Protein AF-A0A6I2XEZ0-F1 (afdb_monomer)

pLDDT: mean 89.71, std 10.35, range [41.59, 98.56]

Solvent-accessible surface area (backbone atoms only — not comparable to full-atom values): 11323 Å² total; per-residue (Å²): 137,84,79,78,61,62,67,60,56,52,50,50,55,51,51,54,61,72,66,56,76,77,88,81,75,83,81,77,72,97,73,84,88,86,87,85,80,87,84,80,91,86,69,67,73,53,68,69,57,48,52,50,42,46,75,75,65,50,49,73,68,56,49,46,53,69,46,40,75,96,67,79,94,70,90,76,92,81,84,71,87,78,88,74,88,89,72,82,92,65,57,58,44,35,36,35,30,80,30,83,86,20,41,34,38,32,31,88,33,86,70,60,87,86,61,90,77,80,64,80,42,77,46,50,47,66,20,40,43,32,36,38,54,59,90,82,26,35,32,42,36,34,37,40,80,86,68,52,75,49,74,54,76,74,33,76,40,72,31,77,45,45,20,42,40,98,81,26,77,63,48,77,49,57,77,49,79,87

Sequence (178 aa):
MRVFNFRVLLSFLFIANLLSPPASASEIPASFSFQGSGYGHGVGMSQVGARGQALEGDSATAILNYYYKDVVVAPVQDDQILRVNVGHLLTSVSMKTDTKRAHIELFDADVGDGVLSVADAVITAKSNLTFTLLGNAAIPSIVETSGKIRTLPSGKSWTIRWSGTRDLEGINSLLSLK

Secondary structure (DSSP, 8-state):
-----HHHHHHHHHHHHHTSPP--PPPPPS---------S---S--HHHHHHHHHHT--HHHHHHHHSTT-----------------SS-SEEEEEE-STT-EEEEESS---TT-----SEEEETTPEEEEEEETTEEEEEEE-TTS-EEEPPPBS--EEEESSBTTB-SS---EEE-

Structure (mmCIF, N/CA/C/O backbone):
data_AF-A0A6I2XEZ0-F1
#
_entry.id   AF-A0A6I2XEZ0-F1
#
loop_
_atom_site.group_PDB
_atom_site.id
_atom_site.type_symbol
_atom_site.label_atom_id
_atom_site.label_alt_id
_atom_site.label_comp_id
_atom_site.label_asym_id
_atom_site.label_entity_id
_atom_site.label_seq_id
_atom_site.pdbx_PDB_ins_code
_atom_site.Cartn_x
_atom_site.Cartn_y
_atom_site.Cartn_z
_atom_site.occupancy
_atom_site.B_iso_or_equiv
_atom_site.auth_seq_id
_atom_site.auth_comp_id
_atom_site.auth_asym_id
_atom_site.auth_atom_id
_atom_site.pdbx_PDB_model_num
ATOM 1 N N . MET A 1 1 ? 105.797 -0.457 -44.910 1.00 41.59 1 MET A N 1
ATOM 2 C CA . MET A 1 1 ? 104.764 -0.514 -43.854 1.00 41.59 1 MET A CA 1
ATOM 3 C C . MET A 1 1 ? 104.144 0.880 -43.742 1.00 41.59 1 MET A C 1
ATOM 5 O O . MET A 1 1 ? 104.809 1.787 -43.265 1.00 41.59 1 MET A O 1
ATOM 9 N N . ARG A 1 2 ? 102.965 1.114 -44.341 1.00 49.75 2 ARG A N 1
ATOM 10 C CA . ARG A 1 2 ? 102.315 2.442 -44.361 1.00 49.75 2 ARG A CA 1
ATOM 11 C C . ARG A 1 2 ? 101.552 2.626 -43.048 1.00 49.75 2 ARG A C 1
ATOM 13 O O . ARG A 1 2 ? 100.608 1.888 -42.791 1.00 49.75 2 ARG A O 1
ATOM 20 N N . VAL A 1 3 ? 102.000 3.556 -42.210 1.00 51.22 3 VAL A N 1
ATOM 21 C CA . VAL A 1 3 ? 101.402 3.834 -40.899 1.00 51.22 3 VAL A CA 1
ATOM 22 C C . VAL A 1 3 ? 100.075 4.560 -41.128 1.00 51.22 3 VAL A C 1
ATOM 24 O O . VAL A 1 3 ? 100.062 5.699 -41.592 1.00 51.22 3 VAL A O 1
ATOM 27 N N . PHE A 1 4 ? 98.951 3.888 -40.875 1.00 57.56 4 PHE A N 1
ATOM 28 C CA . PHE A 1 4 ? 97.630 4.519 -40.900 1.00 57.56 4 PHE A CA 1
ATOM 29 C C . PHE A 1 4 ? 97.592 5.587 -39.801 1.00 57.56 4 PHE A C 1
ATOM 31 O O . PHE A 1 4 ? 97.813 5.292 -38.627 1.00 57.56 4 PHE A O 1
ATOM 38 N N . ASN A 1 5 ? 97.371 6.844 -40.181 1.00 62.09 5 ASN A N 1
ATOM 39 C CA . ASN A 1 5 ? 97.463 7.973 -39.264 1.00 62.09 5 ASN A CA 1
ATOM 40 C C . ASN A 1 5 ? 96.195 8.007 -38.391 1.00 62.09 5 ASN A C 1
ATOM 42 O O . ASN A 1 5 ? 95.189 8.599 -38.774 1.00 62.09 5 ASN A O 1
ATOM 46 N N . PHE A 1 6 ? 96.226 7.323 -37.239 1.00 65.69 6 PHE A N 1
ATOM 47 C CA . PHE A 1 6 ? 95.090 7.113 -36.321 1.00 65.69 6 PHE A CA 1
ATOM 48 C C . PHE A 1 6 ? 94.331 8.408 -35.978 1.00 65.69 6 PHE A C 1
ATOM 50 O O . PHE A 1 6 ? 93.116 8.396 -35.807 1.00 65.69 6 PHE A O 1
ATOM 57 N N . ARG A 1 7 ? 95.032 9.550 -35.982 1.00 67.00 7 ARG A N 1
ATOM 58 C CA . ARG A 1 7 ? 94.458 10.891 -35.806 1.00 67.00 7 ARG A CA 1
ATOM 59 C C . ARG A 1 7 ? 93.439 11.271 -36.885 1.00 67.00 7 ARG A C 1
ATOM 61 O O . ARG A 1 7 ? 92.419 11.854 -36.552 1.00 67.00 7 ARG A O 1
ATOM 68 N N . VAL A 1 8 ? 93.673 10.904 -38.146 1.00 71.88 8 VAL A N 1
ATOM 69 C CA . VAL A 1 8 ? 92.761 11.198 -39.267 1.00 71.88 8 VAL A CA 1
ATOM 70 C C . VAL A 1 8 ? 91.484 10.365 -39.161 1.00 71.88 8 VAL A C 1
ATOM 72 O O . VAL A 1 8 ? 90.400 10.892 -39.384 1.00 71.88 8 VAL A O 1
ATOM 75 N N . LEU A 1 9 ? 91.595 9.095 -38.754 1.00 67.50 9 LEU A N 1
ATOM 76 C CA . LEU A 1 9 ? 90.441 8.220 -38.528 1.00 67.50 9 LEU A CA 1
ATOM 77 C C . LEU A 1 9 ? 89.593 8.705 -37.341 1.00 67.50 9 LEU A C 1
ATOM 79 O O . LEU A 1 9 ? 88.370 8.744 -37.445 1.00 67.50 9 LEU A O 1
ATOM 83 N N . LEU A 1 10 ? 90.236 9.135 -36.248 1.00 68.62 10 LEU A N 1
ATOM 84 C CA . LEU A 1 10 ? 89.550 9.698 -35.082 1.00 68.62 10 LEU A CA 1
ATOM 85 C C . LEU A 1 10 ? 88.827 11.009 -35.429 1.00 68.62 10 LEU A C 1
ATOM 87 O O . LEU A 1 10 ? 87.680 11.195 -35.033 1.00 68.62 10 LEU A O 1
ATOM 91 N N . SER A 1 11 ? 89.457 11.886 -36.220 1.00 70.25 11 SER A N 1
ATOM 92 C CA . SER A 1 11 ? 88.824 13.112 -36.721 1.00 70.25 11 SER A CA 1
ATOM 93 C C . SER A 1 11 ? 87.646 12.819 -37.652 1.00 70.25 11 SER A C 1
ATOM 95 O O . SER A 1 11 ? 86.621 13.485 -37.548 1.00 70.25 11 SER A O 1
ATOM 97 N N . PHE A 1 12 ? 87.745 11.804 -38.516 1.00 71.12 12 PHE A N 1
ATOM 98 C CA . PHE A 1 12 ? 86.645 11.407 -39.401 1.00 71.12 12 PHE A CA 1
ATOM 99 C C . PHE A 1 12 ? 85.453 10.838 -38.620 1.00 71.12 12 PHE A C 1
ATOM 101 O O . PHE A 1 12 ? 84.311 11.183 -38.910 1.00 71.12 12 PHE A O 1
ATOM 108 N N . LEU A 1 13 ? 85.706 10.019 -37.592 1.00 68.56 13 LEU A N 1
ATOM 109 C CA . LEU A 1 13 ? 84.658 9.475 -36.722 1.00 68.56 13 LEU A CA 1
ATOM 110 C C . LEU A 1 13 ? 83.978 10.573 -35.886 1.00 68.56 13 LEU A C 1
ATOM 112 O O . LEU A 1 13 ? 82.771 10.525 -35.652 1.00 68.56 13 LEU A O 1
ATOM 116 N N . PHE A 1 14 ? 84.745 11.580 -35.461 1.00 67.94 14 PHE A N 1
ATOM 117 C CA . PHE A 1 14 ? 84.229 12.734 -34.726 1.00 67.94 14 PHE A CA 1
ATOM 118 C C . PHE A 1 14 ? 83.355 13.627 -35.620 1.00 67.94 14 PHE A C 1
ATOM 120 O O . PHE A 1 14 ? 82.252 14.001 -35.232 1.00 67.94 14 PHE A O 1
ATOM 127 N N . ILE A 1 15 ? 83.795 13.893 -36.856 1.00 71.19 15 ILE A N 1
ATOM 128 C CA . ILE A 1 15 ? 83.014 14.632 -37.861 1.00 71.19 15 ILE A CA 1
ATOM 129 C C . ILE A 1 15 ? 81.740 13.860 -38.245 1.00 71.19 15 ILE A C 1
ATOM 131 O O . ILE A 1 15 ? 80.677 14.463 -38.350 1.00 71.19 15 ILE A O 1
ATOM 135 N N . ALA A 1 16 ? 81.801 12.531 -38.377 1.00 66.19 16 ALA A N 1
ATOM 136 C CA . ALA A 1 16 ? 80.626 11.705 -38.668 1.00 66.19 16 ALA A CA 1
ATOM 137 C C . ALA A 1 16 ? 79.559 11.750 -37.554 1.00 66.19 16 ALA A C 1
ATOM 139 O O . ALA A 1 16 ? 78.365 11.728 -37.848 1.00 66.19 16 ALA A O 1
ATOM 140 N N . ASN A 1 17 ? 79.964 11.881 -36.284 1.00 62.84 17 ASN A N 1
ATOM 141 C CA . ASN A 1 17 ? 79.024 12.089 -35.174 1.00 62.84 17 ASN A CA 1
ATOM 142 C C . ASN A 1 17 ? 78.417 13.504 -35.181 1.00 62.84 17 ASN A C 1
ATOM 144 O O . ASN A 1 17 ? 77.243 13.662 -34.864 1.00 62.84 17 ASN A O 1
ATOM 148 N N . LEU A 1 18 ? 79.179 14.520 -35.600 1.00 67.31 18 LEU A N 1
ATOM 149 C CA . LEU A 1 18 ? 78.698 15.905 -35.727 1.00 67.31 18 LEU A CA 1
ATOM 150 C C . LEU A 1 18 ? 77.722 16.113 -36.902 1.00 67.31 18 LEU A C 1
ATOM 152 O O . LEU A 1 18 ? 76.975 17.086 -36.895 1.00 67.31 18 LEU A O 1
ATOM 156 N N . LEU A 1 19 ? 77.720 15.216 -37.897 1.00 70.31 19 LEU A N 1
ATOM 157 C CA . LEU A 1 19 ? 76.807 15.247 -39.052 1.00 70.31 19 LEU A CA 1
ATOM 158 C C . LEU A 1 19 ? 75.543 14.384 -38.872 1.00 70.31 19 LEU A C 1
ATOM 160 O O . LEU A 1 19 ? 74.746 14.272 -39.804 1.00 70.31 19 LEU A O 1
ATOM 164 N N . SER A 1 20 ? 75.337 13.768 -37.705 1.00 69.81 20 SER A N 1
ATOM 165 C CA . SER A 1 20 ? 74.110 13.008 -37.443 1.00 69.81 20 SER A CA 1
ATOM 166 C C . SER A 1 20 ? 72.923 13.974 -37.298 1.00 69.81 20 SER A C 1
ATOM 168 O O . SER A 1 20 ? 72.983 14.862 -36.444 1.00 69.81 20 SER A O 1
ATOM 170 N N . PRO A 1 21 ? 71.850 13.852 -38.105 1.00 78.88 21 PRO A N 1
ATOM 171 C CA . PRO A 1 21 ? 70.692 14.726 -37.965 1.00 78.88 21 PRO A CA 1
ATOM 172 C C . PRO A 1 21 ? 70.055 14.528 -36.580 1.00 78.88 21 PRO A C 1
ATOM 174 O O . PRO A 1 21 ? 69.977 13.390 -36.106 1.00 78.88 21 PRO A O 1
ATOM 177 N N . PRO A 1 22 ? 69.596 15.603 -35.913 1.00 75.31 22 PRO A N 1
ATOM 178 C CA . PRO A 1 22 ? 68.930 15.482 -34.624 1.00 75.31 22 PRO A CA 1
ATOM 179 C C . PRO A 1 22 ? 67.685 14.600 -34.761 1.00 75.31 22 PRO A C 1
ATOM 181 O O . PRO A 1 22 ? 66.915 14.728 -35.718 1.00 75.31 22 PRO A O 1
ATOM 184 N N . ALA A 1 23 ? 67.481 13.706 -33.792 1.00 75.94 23 ALA A N 1
ATOM 185 C CA . ALA A 1 23 ? 66.263 12.914 -33.715 1.00 75.94 23 ALA A CA 1
ATOM 186 C C . ALA A 1 23 ? 65.063 13.867 -33.611 1.00 75.94 23 ALA A C 1
ATOM 188 O O . ALA A 1 23 ? 64.931 14.613 -32.643 1.00 75.94 23 ALA A O 1
ATOM 189 N N . SER A 1 24 ? 64.212 13.869 -34.634 1.00 75.94 24 SER A N 1
ATOM 190 C CA . SER A 1 24 ? 62.993 14.673 -34.650 1.00 75.94 24 SER A CA 1
ATOM 191 C C . SER A 1 24 ? 61.863 13.834 -34.064 1.00 75.94 24 SER A C 1
ATOM 193 O O . SER A 1 24 ? 61.484 12.818 -34.644 1.00 75.94 24 SER A O 1
ATOM 195 N N . ALA A 1 25 ? 61.349 14.230 -32.901 1.00 77.62 25 ALA A N 1
ATOM 196 C CA . ALA A 1 25 ? 60.125 13.660 -32.350 1.00 77.62 25 ALA A CA 1
ATOM 197 C C . ALA A 1 25 ? 58.925 14.442 -32.894 1.00 77.62 25 ALA A C 1
ATOM 199 O O . ALA A 1 25 ? 58.953 15.672 -32.924 1.00 77.62 25 ALA A O 1
ATOM 200 N N . SER A 1 26 ? 57.871 13.742 -33.318 1.00 81.62 26 SER A N 1
ATOM 201 C CA . SER A 1 26 ? 56.603 14.405 -33.634 1.00 81.62 26 SER A CA 1
ATOM 202 C C . SER A 1 26 ? 56.040 15.015 -32.354 1.00 81.62 26 SER A C 1
ATOM 204 O O . SER A 1 26 ? 55.901 14.318 -31.348 1.00 81.62 26 SER A O 1
ATOM 206 N N . GLU A 1 27 ? 55.709 16.302 -32.392 1.00 85.81 27 GLU A N 1
ATOM 207 C CA . GLU A 1 27 ? 55.087 16.988 -31.264 1.00 85.81 27 GLU A CA 1
ATOM 208 C C . GLU A 1 27 ? 53.681 16.412 -31.029 1.00 85.81 27 GLU A C 1
ATOM 210 O O . GLU A 1 27 ? 52.928 16.169 -31.979 1.00 85.81 27 GLU A O 1
ATOM 215 N N . ILE A 1 28 ? 53.345 16.116 -29.770 1.00 87.62 28 ILE A N 1
ATOM 216 C CA . ILE A 1 28 ? 52.027 15.577 -29.416 1.00 87.62 28 ILE A CA 1
ATOM 217 C C . ILE A 1 28 ? 51.012 16.718 -29.553 1.00 87.62 28 ILE A C 1
ATOM 219 O O . ILE A 1 28 ? 51.251 17.795 -29.003 1.00 87.62 28 ILE A O 1
ATOM 223 N N . PRO A 1 29 ? 49.875 16.510 -30.241 1.00 91.44 29 PRO A N 1
ATOM 224 C CA . PRO A 1 29 ? 48.844 17.532 -30.342 1.00 91.44 29 PRO A CA 1
ATOM 225 C C . PRO A 1 29 ? 48.407 18.043 -28.964 1.00 91.44 29 PRO A C 1
ATOM 227 O O . PRO A 1 29 ? 48.166 17.259 -28.047 1.00 91.44 29 PRO A O 1
ATOM 230 N N . ALA A 1 30 ? 48.234 19.361 -28.834 1.00 92.88 30 ALA A N 1
ATOM 231 C CA . ALA A 1 30 ? 47.795 19.992 -27.586 1.00 92.88 30 ALA A CA 1
ATOM 232 C C . ALA A 1 30 ? 46.357 19.614 -27.175 1.00 92.88 30 ALA A C 1
ATOM 234 O O . ALA A 1 30 ? 45.957 19.833 -26.033 1.00 92.88 30 ALA A O 1
ATOM 235 N N . SER A 1 31 ? 45.559 19.068 -28.098 1.00 94.88 31 SER A N 1
ATOM 236 C CA . SER A 1 31 ? 44.203 18.602 -27.820 1.00 94.88 31 SER A CA 1
ATOM 237 C C . SER A 1 31 ? 43.799 17.461 -28.745 1.00 94.88 31 SER A C 1
ATOM 239 O O . SER A 1 31 ? 44.284 17.344 -29.872 1.00 94.88 31 SER A O 1
ATOM 241 N N . PHE A 1 32 ? 42.862 16.654 -28.258 1.00 93.31 32 PHE A N 1
ATOM 242 C CA . PHE A 1 32 ? 42.173 15.630 -29.026 1.00 93.31 32 PHE A CA 1
ATOM 243 C C . PHE A 1 32 ? 40.676 15.921 -28.965 1.00 93.31 32 PHE A C 1
ATOM 245 O O . PHE A 1 32 ? 40.132 16.170 -27.888 1.00 93.31 32 PHE A O 1
ATOM 252 N N . SER A 1 33 ? 40.012 15.898 -30.117 1.00 94.69 33 SER A N 1
ATOM 253 C CA . SER A 1 33 ? 38.559 16.016 -30.212 1.00 94.69 33 SER A CA 1
ATOM 254 C C . SER A 1 33 ? 37.983 14.674 -30.632 1.00 94.69 33 SER A C 1
ATOM 256 O O . SER A 1 33 ? 38.409 14.094 -31.631 1.00 94.69 33 SER A O 1
ATOM 258 N N . PHE A 1 34 ? 37.010 14.192 -29.867 1.00 93.56 34 PHE A N 1
ATOM 259 C CA . PHE A 1 34 ? 36.271 12.978 -30.172 1.00 93.56 34 PHE A CA 1
ATOM 260 C C . PHE A 1 34 ? 34.833 13.357 -30.491 1.00 93.56 34 PHE A C 1
ATOM 262 O O . PHE A 1 34 ? 34.191 14.094 -29.745 1.00 93.56 34 PHE A O 1
ATOM 269 N N . GLN A 1 35 ? 34.334 12.839 -31.606 1.00 95.12 35 GLN A N 1
ATOM 270 C CA . GLN A 1 35 ? 32.943 12.973 -32.009 1.00 95.12 35 GLN A CA 1
ATOM 271 C C . GLN A 1 35 ? 32.312 11.589 -31.936 1.00 95.12 35 GLN A C 1
ATOM 273 O O . GLN A 1 35 ? 32.842 10.623 -32.484 1.00 95.12 35 GLN A O 1
ATOM 278 N N . GLY A 1 36 ? 31.199 11.497 -31.224 1.00 93.12 36 GLY A N 1
ATOM 279 C CA . GLY A 1 36 ? 30.443 10.270 -31.028 1.00 93.12 36 GLY A CA 1
ATOM 280 C C . GLY A 1 36 ? 28.953 10.572 -31.012 1.00 93.12 36 GLY A C 1
ATOM 281 O O . GLY A 1 36 ? 28.539 11.731 -31.031 1.00 93.12 36 GLY A O 1
ATOM 282 N N . SER A 1 37 ? 28.143 9.521 -30.992 1.00 91.38 37 SER A N 1
ATOM 283 C CA . SER A 1 37 ? 26.687 9.633 -30.931 1.00 91.38 37 SER A CA 1
ATOM 284 C C . SER A 1 37 ? 26.125 8.697 -29.867 1.00 91.38 37 SER A C 1
ATOM 286 O O . SER A 1 37 ? 26.770 7.720 -29.484 1.00 91.38 37 SER A O 1
ATOM 288 N N . GLY A 1 38 ? 24.920 9.012 -29.392 1.00 90.25 38 GLY A N 1
ATOM 289 C CA . GLY A 1 38 ? 24.284 8.299 -28.289 1.00 90.25 38 GLY A CA 1
ATOM 290 C C . GLY A 1 38 ? 24.779 8.748 -26.912 1.00 90.25 38 GLY A C 1
ATOM 291 O O . GLY A 1 38 ? 25.804 9.412 -26.768 1.00 90.25 38 GLY A O 1
ATOM 292 N N . TYR A 1 39 ? 24.003 8.403 -25.887 1.00 92.88 39 TYR A N 1
ATOM 293 C CA . TYR A 1 39 ? 24.328 8.665 -24.489 1.00 92.88 39 TYR A CA 1
ATOM 294 C C . TYR A 1 39 ? 23.894 7.463 -23.645 1.00 92.88 39 TYR A C 1
ATOM 296 O O . TYR A 1 39 ? 22.731 7.062 -23.692 1.00 92.88 39 TYR A O 1
ATOM 304 N N . GLY A 1 40 ? 24.829 6.881 -22.891 1.00 92.56 40 GLY A N 1
ATOM 305 C CA . GLY A 1 40 ? 24.610 5.678 -22.083 1.00 92.56 40 GLY A CA 1
ATOM 306 C C . GLY A 1 40 ? 25.162 4.399 -22.718 1.00 92.56 40 GLY A C 1
ATOM 307 O O . GLY A 1 40 ? 25.881 4.431 -23.711 1.00 92.56 40 GLY A O 1
ATOM 308 N N . HIS A 1 41 ? 24.831 3.255 -22.121 1.00 94.62 41 HIS A N 1
ATOM 309 C CA . HIS A 1 41 ? 25.387 1.950 -22.500 1.00 94.62 41 HIS A CA 1
ATOM 310 C C . HIS A 1 41 ? 24.739 1.326 -23.751 1.00 94.62 41 HIS A C 1
ATOM 312 O O . HIS A 1 41 ? 25.204 0.293 -24.219 1.00 94.62 41 HIS A O 1
ATOM 318 N N . GLY A 1 42 ? 23.664 1.923 -24.283 1.00 93.38 42 GLY A N 1
ATOM 319 C CA . GLY A 1 42 ? 23.054 1.512 -25.554 1.00 93.38 42 GLY A CA 1
ATOM 320 C C . GLY A 1 42 ? 22.329 0.161 -25.534 1.00 93.38 42 GLY A C 1
ATOM 321 O O . GLY A 1 42 ? 22.137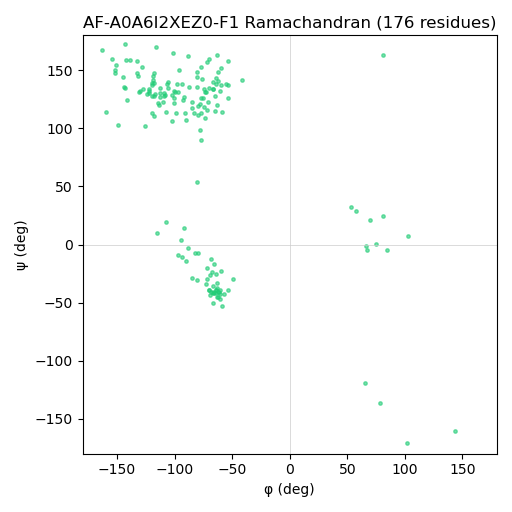 -0.434 -26.589 1.00 93.38 42 GLY A O 1
ATOM 322 N N . VAL A 1 43 ? 21.927 -0.332 -24.359 1.00 95.31 43 VAL A N 1
ATOM 323 C CA . VAL A 1 43 ? 21.215 -1.615 -24.209 1.00 95.31 43 VAL A CA 1
ATOM 324 C C . VAL A 1 43 ? 19.825 -1.366 -23.628 1.00 95.31 43 VAL A C 1
ATOM 326 O O . VAL A 1 43 ? 19.674 -0.565 -22.710 1.00 95.31 43 VAL A O 1
ATOM 329 N N . GLY A 1 44 ? 18.815 -2.068 -24.140 1.00 96.06 44 GLY A N 1
ATOM 330 C CA . GLY A 1 44 ? 17.433 -1.937 -23.683 1.00 96.06 44 GLY A CA 1
ATOM 331 C C . GLY A 1 44 ? 16.746 -0.692 -24.241 1.00 96.06 44 GLY A C 1
ATOM 332 O O . GLY A 1 44 ? 16.852 -0.390 -25.429 1.00 96.06 44 GLY A O 1
ATOM 333 N N . MET A 1 45 ? 16.005 0.016 -23.389 1.00 97.44 45 MET A N 1
ATOM 334 C CA . MET A 1 45 ? 15.139 1.117 -23.809 1.00 97.44 45 MET A CA 1
ATOM 335 C C . MET A 1 45 ? 15.861 2.463 -23.932 1.00 97.44 45 MET A C 1
ATOM 337 O O . MET A 1 45 ? 16.373 3.004 -22.953 1.00 97.44 45 MET A O 1
ATOM 341 N N . SER A 1 46 ? 15.800 3.072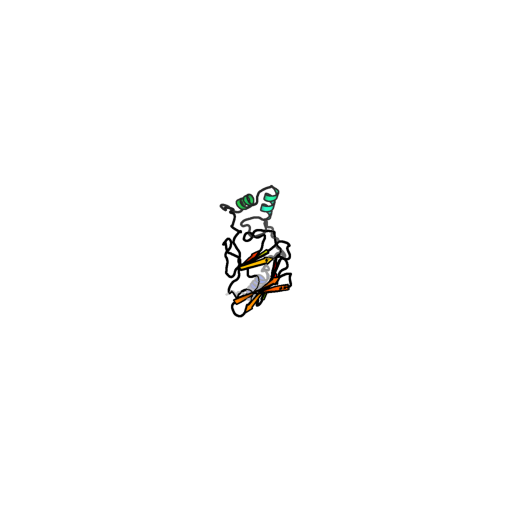 -25.121 1.00 97.38 46 SER A N 1
ATOM 342 C CA . SER A 1 46 ? 16.167 4.481 -25.304 1.00 97.38 46 SER A CA 1
ATOM 343 C C . SER A 1 46 ? 15.077 5.381 -24.729 1.00 97.38 46 SER A C 1
ATOM 345 O O . SER A 1 46 ? 13.954 5.382 -25.225 1.00 97.38 46 SER A O 1
ATOM 347 N N . GLN A 1 47 ? 15.405 6.194 -23.723 1.00 97.19 47 GLN A N 1
ATOM 348 C CA . GLN A 1 47 ? 14.445 7.126 -23.115 1.00 97.19 47 GLN A CA 1
ATOM 349 C C . GLN A 1 47 ? 13.933 8.166 -24.123 1.00 97.19 47 GLN A C 1
ATOM 351 O O . GLN A 1 47 ? 12.742 8.465 -24.171 1.00 97.19 47 GLN A O 1
ATOM 356 N N . VAL A 1 48 ? 14.827 8.693 -24.967 1.00 97.06 48 VAL A N 1
ATOM 357 C CA . VAL A 1 48 ? 14.469 9.679 -25.998 1.00 97.06 48 VAL A CA 1
ATOM 358 C C . VAL A 1 48 ? 13.609 9.036 -27.085 1.00 97.06 48 VAL A C 1
ATOM 360 O O . VAL A 1 48 ? 12.623 9.633 -27.510 1.00 97.06 48 VAL A O 1
ATOM 363 N N . GLY A 1 49 ? 13.939 7.811 -27.501 1.00 97.38 49 GLY A N 1
ATOM 364 C CA . GLY A 1 49 ? 13.150 7.093 -28.500 1.00 97.38 49 GLY A CA 1
ATOM 365 C C . GLY A 1 49 ? 11.785 6.646 -27.966 1.00 97.38 49 GLY A C 1
ATOM 366 O O . GLY A 1 49 ? 10.792 6.780 -28.669 1.00 97.38 49 GLY A O 1
ATOM 367 N N . ALA A 1 50 ? 11.709 6.193 -26.711 1.00 98.38 50 ALA A N 1
ATOM 368 C CA . ALA A 1 50 ? 10.452 5.897 -26.021 1.00 98.38 50 ALA A CA 1
ATOM 369 C C . ALA A 1 50 ? 9.557 7.141 -25.914 1.00 98.38 50 ALA A C 1
ATOM 371 O O . ALA A 1 50 ? 8.363 7.070 -26.185 1.00 98.38 50 ALA A O 1
ATOM 372 N N . ARG A 1 51 ? 10.139 8.306 -25.592 1.00 98.25 51 ARG A N 1
ATOM 373 C CA . ARG A 1 51 ? 9.423 9.589 -25.628 1.00 98.25 51 ARG A CA 1
ATOM 374 C C . ARG A 1 51 ? 8.916 9.923 -27.034 1.00 98.25 51 ARG A C 1
ATOM 376 O O . ARG A 1 51 ? 7.807 10.427 -27.147 1.00 98.25 51 ARG A O 1
ATOM 383 N N . GLY A 1 52 ? 9.708 9.668 -28.077 1.00 98.50 52 GLY A N 1
ATOM 384 C CA . GLY A 1 52 ? 9.295 9.849 -29.474 1.00 98.50 52 GLY A CA 1
ATOM 385 C C . GLY A 1 52 ? 8.064 9.012 -29.826 1.00 98.50 52 GLY A C 1
ATOM 386 O O . GLY A 1 52 ? 7.048 9.574 -30.213 1.00 98.50 52 GLY A O 1
ATOM 387 N N . GLN A 1 53 ? 8.117 7.705 -29.564 1.00 98.50 53 GLN A N 1
ATOM 388 C CA . GLN A 1 53 ? 6.991 6.783 -29.765 1.00 98.50 53 GLN A CA 1
ATOM 389 C C . GLN A 1 53 ? 5.740 7.206 -28.976 1.00 98.50 53 GLN A C 1
ATOM 391 O O . GLN A 1 53 ? 4.637 7.233 -29.515 1.00 98.50 53 GLN A O 1
ATOM 396 N N . ALA A 1 54 ? 5.900 7.633 -27.719 1.00 98.50 54 ALA A N 1
ATOM 397 C CA . ALA A 1 54 ? 4.781 8.135 -26.919 1.00 98.50 54 ALA A CA 1
ATOM 398 C C . ALA A 1 54 ? 4.146 9.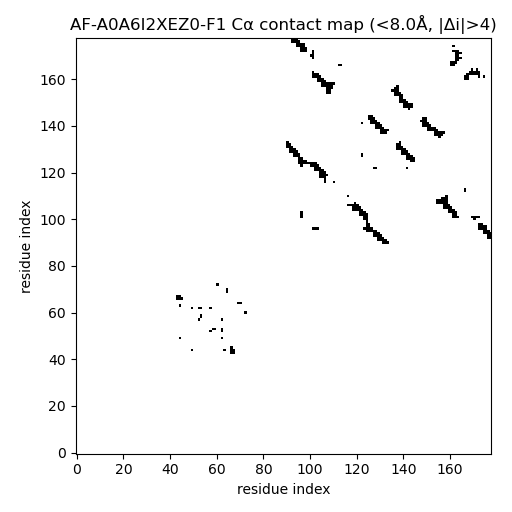410 -27.511 1.00 98.50 54 ALA A C 1
ATOM 400 O O . ALA A 1 54 ? 2.929 9.571 -27.461 1.00 98.50 54 ALA A O 1
ATOM 401 N N . LEU A 1 55 ? 4.952 10.315 -28.080 1.00 98.56 55 LEU A N 1
ATOM 402 C CA . LEU A 1 55 ? 4.457 11.516 -28.770 1.00 98.56 55 LEU A CA 1
ATOM 403 C C . LEU A 1 55 ? 3.745 11.184 -30.089 1.00 98.56 55 LEU A C 1
ATOM 405 O O . LEU A 1 55 ? 2.872 11.940 -30.508 1.00 98.56 55 LEU A O 1
ATOM 409 N N . GLU A 1 56 ? 4.097 10.064 -30.715 1.00 98.12 56 GLU A N 1
ATOM 410 C CA . GLU A 1 56 ? 3.429 9.513 -31.900 1.00 98.12 56 GLU A CA 1
ATOM 411 C C . GLU A 1 56 ? 2.166 8.701 -31.550 1.00 98.12 56 GLU A C 1
ATOM 413 O O . GLU A 1 56 ? 1.391 8.355 -32.440 1.00 98.12 56 GLU A O 1
ATOM 418 N N . GLY A 1 57 ? 1.905 8.470 -30.258 1.00 98.19 57 GLY A N 1
ATOM 419 C CA . GLY A 1 57 ? 0.683 7.842 -29.750 1.00 98.19 57 GLY A CA 1
ATOM 420 C C . GLY A 1 57 ? 0.827 6.377 -29.333 1.00 98.19 57 GLY A C 1
ATOM 421 O O . GLY A 1 57 ? -0.178 5.750 -28.991 1.00 98.19 57 GLY A O 1
ATOM 422 N N . ASP A 1 58 ? 2.041 5.825 -29.318 1.00 98.25 58 ASP A N 1
ATOM 423 C CA . ASP A 1 58 ? 2.260 4.452 -28.869 1.00 98.25 58 ASP A CA 1
ATOM 424 C C . ASP A 1 58 ? 1.968 4.284 -27.371 1.00 98.25 58 ASP A C 1
ATOM 426 O O . ASP A 1 58 ? 2.322 5.108 -26.522 1.00 98.25 58 ASP A O 1
ATOM 430 N N . SER A 1 59 ? 1.345 3.154 -27.027 1.00 97.69 59 SER A N 1
ATOM 431 C CA . SER A 1 59 ? 1.111 2.769 -25.631 1.00 97.69 59 SER A CA 1
ATOM 432 C C . SER A 1 59 ? 2.406 2.339 -24.931 1.00 97.69 59 SER A C 1
ATOM 434 O O . SER A 1 59 ? 3.339 1.847 -25.565 1.00 97.69 59 SER A O 1
ATOM 436 N N . ALA A 1 60 ? 2.436 2.410 -23.595 1.00 96.94 60 ALA A N 1
ATOM 437 C CA . ALA A 1 60 ? 3.572 1.927 -22.802 1.00 96.94 60 ALA A CA 1
ATOM 438 C C . ALA A 1 60 ? 3.937 0.462 -23.119 1.00 96.94 60 ALA A C 1
ATOM 440 O O . ALA A 1 60 ? 5.114 0.128 -23.234 1.00 96.94 60 ALA A O 1
ATOM 441 N N . THR A 1 61 ? 2.936 -0.400 -23.323 1.00 96.81 61 THR A N 1
ATOM 442 C CA . THR A 1 61 ? 3.138 -1.806 -23.703 1.00 96.81 61 THR A CA 1
ATOM 443 C C . THR A 1 61 ? 3.769 -1.941 -25.088 1.00 96.81 61 THR A C 1
ATOM 445 O O . THR A 1 61 ? 4.677 -2.751 -25.263 1.00 96.81 61 THR A O 1
ATOM 448 N N . ALA A 1 62 ? 3.337 -1.136 -26.065 1.00 96.75 62 ALA A N 1
ATOM 449 C CA . ALA A 1 62 ? 3.930 -1.130 -27.403 1.00 96.75 62 ALA A CA 1
ATOM 450 C C . ALA A 1 62 ? 5.405 -0.695 -27.359 1.00 96.75 62 ALA A C 1
ATOM 452 O O . ALA A 1 62 ? 6.263 -1.379 -27.916 1.00 96.75 62 ALA A O 1
ATOM 453 N N . ILE A 1 63 ? 5.706 0.365 -26.603 1.00 98.19 63 ILE A N 1
ATOM 454 C CA . ILE A 1 63 ? 7.069 0.875 -26.410 1.00 98.19 63 ILE A CA 1
ATOM 455 C C . ILE A 1 63 ? 7.958 -0.179 -25.732 1.00 98.19 63 ILE A C 1
ATOM 457 O O . ILE A 1 63 ? 9.079 -0.434 -26.172 1.00 98.19 63 ILE A O 1
ATOM 461 N N . LEU A 1 64 ? 7.469 -0.841 -24.678 1.00 97.38 64 LEU A N 1
ATOM 462 C CA . LEU A 1 64 ? 8.209 -1.912 -24.002 1.00 97.38 64 LEU A CA 1
ATOM 463 C C . LEU A 1 64 ? 8.511 -3.080 -24.950 1.00 97.38 64 LEU A C 1
ATOM 465 O O . LEU A 1 64 ? 9.664 -3.494 -25.031 1.00 97.38 64 LEU A O 1
ATOM 469 N N . ASN A 1 65 ? 7.523 -3.547 -25.717 1.00 96.62 65 ASN A N 1
ATOM 470 C CA . ASN A 1 65 ? 7.695 -4.635 -26.689 1.00 96.62 65 ASN A CA 1
ATOM 471 C C . ASN A 1 65 ? 8.591 -4.245 -27.881 1.00 96.62 65 ASN A C 1
ATOM 473 O O . ASN A 1 65 ? 9.191 -5.101 -28.542 1.00 96.62 65 ASN A O 1
ATOM 477 N N . TYR A 1 66 ? 8.711 -2.949 -28.180 1.00 96.62 66 TYR A N 1
ATOM 478 C CA . TYR A 1 66 ? 9.668 -2.465 -29.166 1.00 96.62 66 TYR A CA 1
ATOM 479 C C . TYR A 1 66 ? 11.112 -2.681 -28.686 1.00 96.62 66 TYR A C 1
ATOM 481 O O . TYR A 1 66 ? 11.902 -3.275 -29.424 1.00 96.62 66 TYR A O 1
ATOM 489 N N . TYR A 1 67 ? 11.443 -2.259 -27.460 1.00 97.81 67 TYR A N 1
ATOM 490 C CA . TYR A 1 67 ? 12.811 -2.308 -26.920 1.00 97.81 67 TYR A CA 1
ATOM 491 C C . TYR A 1 67 ? 13.206 -3.647 -26.291 1.00 97.81 67 TYR A C 1
ATOM 493 O O . TYR A 1 67 ? 14.384 -4.004 -26.307 1.00 97.81 67 TYR A O 1
ATOM 501 N N . TYR A 1 68 ? 12.248 -4.394 -25.755 1.00 97.31 68 TYR A N 1
ATOM 502 C CA . TYR A 1 68 ? 12.471 -5.684 -25.117 1.00 97.31 68 TYR A CA 1
ATOM 503 C C . TYR A 1 68 ? 11.719 -6.755 -25.902 1.00 97.31 68 TYR A C 1
ATOM 505 O O . TYR A 1 68 ? 10.492 -6.764 -25.944 1.00 97.31 68 TYR A O 1
ATOM 513 N N . LYS A 1 69 ? 12.461 -7.632 -26.583 1.00 94.38 69 LYS A N 1
ATOM 514 C CA . LYS A 1 69 ? 11.871 -8.721 -27.368 1.00 94.38 69 LYS A CA 1
ATOM 515 C C . LYS A 1 69 ? 11.491 -9.882 -26.463 1.00 94.38 69 LYS A C 1
ATOM 517 O O . LYS A 1 69 ? 12.132 -10.100 -25.439 1.00 94.38 69 LYS A O 1
ATOM 522 N N . ASP A 1 70 ? 10.436 -10.585 -26.857 1.00 94.31 70 ASP A N 1
ATOM 523 C CA . ASP A 1 70 ? 9.949 -11.792 -26.186 1.00 94.31 70 ASP A CA 1
ATOM 524 C C . ASP A 1 70 ? 9.602 -11.589 -24.697 1.00 94.31 70 ASP A C 1
ATOM 526 O O . ASP A 1 70 ? 9.666 -12.521 -23.896 1.00 94.31 70 ASP A O 1
ATOM 530 N N . VAL A 1 71 ? 9.204 -10.365 -24.319 1.00 94.00 71 VAL A N 1
ATOM 531 C CA . VAL A 1 71 ? 8.676 -10.059 -22.983 1.00 94.00 71 VAL A CA 1
ATOM 532 C C . VAL A 1 71 ? 7.153 -10.075 -22.976 1.00 94.00 71 VAL A C 1
ATOM 534 O O . VAL A 1 71 ? 6.497 -9.743 -23.961 1.00 94.00 71 VAL A O 1
ATOM 537 N N . VAL A 1 72 ? 6.583 -10.425 -21.826 1.00 92.69 72 VAL A N 1
ATOM 538 C CA . VAL A 1 72 ? 5.146 -10.327 -21.568 1.00 92.69 72 VAL A CA 1
ATOM 539 C C . VAL A 1 72 ? 4.937 -9.289 -20.476 1.00 92.69 72 VAL A C 1
ATOM 541 O O . VAL A 1 72 ? 5.462 -9.428 -19.373 1.00 92.69 72 VAL A O 1
ATOM 544 N N . VAL A 1 73 ? 4.162 -8.247 -20.776 1.00 92.50 73 VAL A N 1
ATOM 545 C CA . VAL A 1 73 ? 3.707 -7.294 -19.759 1.00 92.50 73 VAL A CA 1
ATOM 546 C C . VAL A 1 73 ? 2.534 -7.929 -19.023 1.00 92.50 73 VAL A C 1
ATOM 548 O O . VAL A 1 73 ? 1.467 -8.121 -19.604 1.00 92.50 73 VAL A O 1
ATOM 551 N N . ALA A 1 74 ? 2.744 -8.273 -17.756 1.00 91.38 74 ALA A N 1
ATOM 552 C CA . ALA A 1 74 ? 1.736 -8.884 -16.901 1.00 91.38 74 ALA A CA 1
ATOM 553 C C . ALA A 1 74 ? 1.439 -7.984 -15.693 1.00 91.38 74 ALA A C 1
ATOM 555 O O . ALA A 1 74 ? 2.356 -7.338 -15.176 1.00 91.38 74 ALA A O 1
ATOM 556 N N . PRO A 1 75 ? 0.181 -7.938 -15.224 1.00 89.75 75 PRO A N 1
ATOM 557 C CA . PRO A 1 75 ? -0.128 -7.314 -13.949 1.00 89.75 75 PRO A CA 1
ATOM 558 C C . PRO A 1 75 ? 0.560 -8.082 -12.815 1.00 89.75 75 PRO A C 1
ATOM 560 O O . PRO A 1 75 ? 0.650 -9.310 -12.842 1.00 89.75 75 PRO A O 1
ATOM 563 N N . VAL A 1 76 ? 1.026 -7.347 -11.810 1.00 89.94 76 VAL A N 1
ATOM 564 C CA . VAL A 1 76 ? 1.518 -7.912 -10.551 1.00 89.94 76 VAL A CA 1
ATOM 565 C C . VAL A 1 76 ? 0.460 -7.648 -9.493 1.00 89.94 76 VAL A C 1
ATOM 567 O O . VAL A 1 76 ? -0.075 -6.546 -9.424 1.00 89.94 76 VAL A O 1
ATOM 570 N N . GLN A 1 77 ? 0.151 -8.666 -8.694 1.00 88.31 77 GLN A N 1
ATOM 571 C CA . GLN A 1 77 ? -0.790 -8.545 -7.591 1.00 88.31 77 GLN A CA 1
ATOM 572 C C . GLN A 1 77 ? -0.227 -7.587 -6.528 1.00 88.31 77 GLN A C 1
ATOM 574 O O . GLN A 1 77 ? 0.795 -7.884 -5.908 1.00 88.31 77 GLN A O 1
ATOM 579 N N . ASP A 1 78 ? -0.891 -6.450 -6.328 1.00 85.94 78 ASP A N 1
ATOM 580 C CA . ASP A 1 78 ? -0.511 -5.385 -5.391 1.00 85.94 78 ASP A CA 1
ATOM 581 C C . ASP A 1 78 ? -1.530 -5.180 -4.252 1.00 85.94 78 ASP A C 1
ATOM 583 O O . ASP A 1 78 ? -1.399 -4.258 -3.451 1.00 85.94 78 ASP A O 1
ATOM 587 N N . ASP A 1 79 ? -2.504 -6.082 -4.119 1.00 86.12 79 ASP A N 1
ATOM 588 C CA . ASP A 1 79 ? -3.548 -6.076 -3.084 1.00 86.12 79 ASP A CA 1
ATOM 589 C C . ASP A 1 79 ? -3.178 -6.893 -1.826 1.00 86.12 79 ASP A C 1
ATOM 591 O O . ASP A 1 79 ? -4.028 -7.201 -0.983 1.00 86.12 79 ASP A O 1
ATOM 595 N N . GLN A 1 80 ? -1.898 -7.247 -1.681 1.00 87.50 80 GLN A N 1
ATOM 596 C CA . GLN A 1 80 ? -1.412 -8.026 -0.547 1.00 87.50 80 GLN A CA 1
ATOM 597 C C . GLN A 1 80 ? -1.572 -7.261 0.772 1.00 87.50 80 GLN A C 1
ATOM 599 O O . GLN A 1 80 ? -1.266 -6.073 0.883 1.00 87.50 80 GLN A O 1
ATOM 604 N N . ILE A 1 81 ? -2.006 -7.969 1.817 1.00 84.81 81 ILE A N 1
ATOM 605 C CA . ILE A 1 81 ? -2.159 -7.393 3.155 1.00 84.81 81 ILE A CA 1
ATOM 606 C C . ILE A 1 81 ? -0.780 -7.151 3.766 1.00 84.81 81 ILE A C 1
ATOM 608 O O . ILE A 1 81 ? -0.041 -8.091 4.062 1.00 84.81 81 ILE A O 1
ATOM 612 N N . LEU A 1 82 ? -0.454 -5.884 4.010 1.00 88.69 82 LEU A N 1
ATOM 613 C CA . LEU A 1 82 ? 0.795 -5.492 4.654 1.00 88.69 82 LEU A CA 1
ATOM 614 C C . LEU A 1 82 ? 0.608 -5.369 6.169 1.00 88.69 82 LEU A C 1
ATOM 616 O O . LEU A 1 82 ? -0.224 -4.602 6.651 1.00 88.69 82 LEU A O 1
ATOM 620 N N . ARG A 1 83 ? 1.433 -6.093 6.934 1.00 89.56 83 ARG A N 1
ATOM 621 C CA . ARG A 1 83 ? 1.549 -5.912 8.387 1.00 89.56 83 ARG A CA 1
ATOM 622 C C . ARG A 1 83 ? 2.629 -4.875 8.672 1.00 89.56 83 ARG A C 1
ATOM 624 O O . ARG A 1 83 ? 3.815 -5.151 8.514 1.00 89.56 83 ARG A O 1
ATOM 631 N N . VAL A 1 84 ? 2.211 -3.684 9.088 1.00 93.38 84 VAL A N 1
ATOM 632 C CA . VAL A 1 84 ? 3.111 -2.557 9.360 1.00 93.38 84 VAL A CA 1
ATOM 633 C C . VAL A 1 84 ? 3.178 -2.303 10.860 1.00 93.38 84 VAL A C 1
ATOM 635 O O . VAL A 1 84 ? 2.153 -2.182 11.527 1.00 93.38 84 VAL A O 1
ATOM 638 N N . ASN A 1 85 ? 4.393 -2.198 11.399 1.00 93.94 85 ASN A N 1
ATOM 639 C CA . ASN A 1 85 ? 4.582 -1.746 12.771 1.00 93.94 85 ASN A CA 1
ATOM 640 C C . ASN A 1 85 ? 4.422 -0.217 12.828 1.00 93.94 85 ASN A C 1
ATOM 642 O O . ASN A 1 85 ? 5.238 0.509 12.267 1.00 93.94 85 ASN A O 1
ATOM 646 N N . VAL A 1 86 ? 3.368 0.254 13.499 1.00 91.75 86 VAL A N 1
ATOM 647 C CA . VAL A 1 86 ? 3.047 1.688 13.652 1.00 91.75 86 VAL A CA 1
ATOM 648 C C . VAL A 1 86 ? 3.547 2.250 14.996 1.00 91.75 86 VAL A C 1
ATOM 650 O O . VAL A 1 86 ? 3.550 3.458 15.209 1.00 91.75 86 VAL A O 1
ATOM 653 N N . GLY A 1 87 ? 4.014 1.390 15.906 1.00 90.75 87 GLY A N 1
ATOM 654 C CA . GLY A 1 87 ? 4.460 1.770 17.243 1.00 90.75 87 GLY A CA 1
ATOM 655 C C . GLY A 1 87 ? 5.384 0.720 17.857 1.00 90.75 87 GLY A C 1
ATOM 656 O O . GLY A 1 87 ? 4.964 -0.394 18.167 1.00 90.75 87 GLY A O 1
ATOM 657 N N . HIS A 1 88 ? 6.652 1.080 18.060 1.00 92.94 88 HIS A N 1
ATOM 658 C CA . HIS A 1 88 ? 7.670 0.191 18.618 1.00 92.94 88 HIS A CA 1
ATOM 659 C C . HIS A 1 88 ? 7.910 0.487 20.103 1.00 92.94 88 HIS A C 1
ATOM 661 O O . HIS A 1 88 ? 8.104 1.641 20.473 1.00 92.94 88 HIS A O 1
ATOM 667 N N . LEU A 1 89 ? 7.919 -0.561 20.940 1.00 92.12 89 LEU A N 1
ATOM 668 C CA . LEU A 1 89 ? 8.178 -0.486 22.390 1.00 92.12 89 LEU A CA 1
ATOM 669 C C . LEU A 1 89 ? 7.291 0.524 23.142 1.00 92.12 89 LEU A C 1
ATOM 671 O O . LEU A 1 89 ? 7.705 1.116 24.138 1.00 92.12 89 LEU A O 1
ATOM 675 N N . LEU A 1 90 ? 6.056 0.708 22.678 1.00 93.25 90 LEU A N 1
ATOM 676 C CA . LEU A 1 90 ? 5.082 1.545 23.365 1.00 93.25 90 LEU A CA 1
ATOM 677 C C . LEU A 1 90 ? 4.563 0.828 24.615 1.00 93.25 90 LEU A C 1
ATOM 679 O O . LEU A 1 90 ? 4.140 -0.325 24.558 1.00 93.25 90 LEU A O 1
ATOM 683 N N . THR A 1 91 ? 4.561 1.530 25.745 1.00 95.25 91 THR A N 1
ATOM 684 C C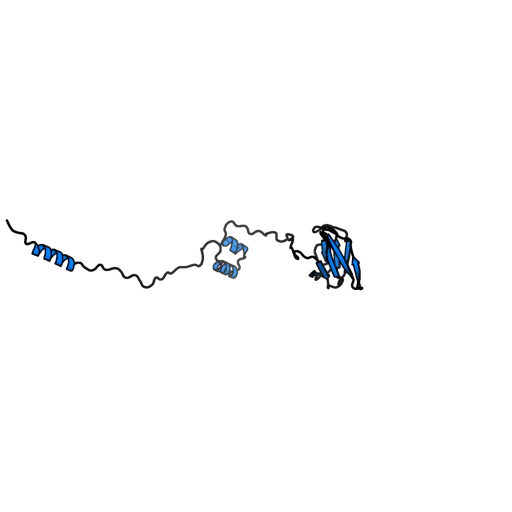A . THR A 1 91 ? 3.940 1.061 26.995 1.00 95.25 91 THR A CA 1
ATOM 685 C C . THR A 1 91 ? 2.477 1.475 27.105 1.00 95.25 91 THR A C 1
ATOM 687 O O . THR A 1 91 ? 1.742 0.954 27.941 1.00 95.25 91 THR A O 1
ATOM 690 N N . SER A 1 92 ? 2.036 2.410 26.267 1.00 95.06 92 SER A N 1
ATOM 691 C CA . SER A 1 92 ? 0.652 2.845 26.171 1.00 95.06 92 SER A CA 1
ATOM 692 C C . SER A 1 92 ? 0.370 3.346 24.762 1.00 95.06 92 SER A C 1
ATOM 694 O O . SER A 1 92 ? 1.250 3.921 24.127 1.00 95.06 92 SER A O 1
ATOM 696 N N . VAL A 1 93 ? -0.861 3.161 24.296 1.00 95.62 93 VAL A N 1
ATOM 697 C CA . VAL A 1 93 ? -1.352 3.733 23.039 1.00 95.62 93 VAL A CA 1
ATOM 698 C C . VAL A 1 93 ? -2.814 4.125 23.195 1.00 95.62 93 VAL A C 1
ATOM 700 O O . VAL A 1 93 ? -3.602 3.384 23.780 1.00 95.62 93 VAL A O 1
ATOM 703 N N . SER A 1 94 ? -3.177 5.307 22.713 1.00 95.19 94 SER A N 1
ATOM 704 C CA . SER A 1 94 ? -4.531 5.844 22.758 1.00 95.19 94 SER A CA 1
ATOM 705 C C . SER A 1 94 ? -5.061 6.074 21.355 1.00 95.19 94 SER A C 1
ATOM 707 O O . SER A 1 94 ? -4.349 6.501 20.449 1.00 95.19 94 SER A O 1
ATOM 709 N N . MET A 1 95 ? -6.339 5.793 21.165 1.00 94.88 95 MET A N 1
ATOM 710 C CA . MET A 1 95 ? -6.976 5.853 19.866 1.00 94.88 95 MET A CA 1
ATOM 711 C C . MET A 1 95 ? -8.409 6.339 19.987 1.00 94.88 95 MET A C 1
ATOM 713 O O . MET A 1 95 ? -9.130 6.032 20.939 1.00 94.88 95 MET A O 1
ATOM 717 N N . LYS A 1 96 ? -8.822 7.114 18.990 1.00 94.69 96 LYS A N 1
ATOM 718 C CA . LYS A 1 96 ? -10.168 7.675 18.905 1.00 94.69 96 LYS A CA 1
ATOM 719 C C . LYS A 1 96 ? -10.548 7.948 17.461 1.00 94.69 96 LYS A C 1
ATOM 721 O O . LYS A 1 96 ? -9.685 8.160 16.609 1.00 94.69 96 LYS A O 1
ATOM 726 N N . THR A 1 97 ? -11.847 8.055 17.216 1.00 93.81 97 THR A N 1
ATOM 727 C CA . THR A 1 97 ? -12.368 8.654 15.988 1.00 93.81 97 THR A CA 1
ATOM 728 C C . THR A 1 97 ? -13.171 9.907 16.308 1.00 93.81 97 THR A C 1
ATOM 730 O O . THR A 1 97 ? -14.062 9.897 17.159 1.00 93.81 97 THR A O 1
ATOM 733 N N . ASP A 1 98 ? -12.859 11.004 15.619 1.00 91.75 98 ASP A N 1
ATOM 734 C CA . ASP A 1 98 ? -13.618 12.258 15.716 1.00 91.75 98 ASP A CA 1
ATOM 735 C C . ASP A 1 98 ? -14.781 12.301 14.702 1.00 91.75 98 ASP A C 1
ATOM 737 O O . ASP A 1 98 ? -15.583 13.240 14.687 1.00 91.75 98 ASP A O 1
ATOM 741 N N . THR A 1 99 ? -14.906 11.267 13.863 1.00 95.00 99 THR A N 1
ATOM 742 C CA . THR A 1 99 ? -15.912 11.222 12.801 1.00 95.00 99 THR A CA 1
ATOM 743 C C . THR A 1 99 ? -17.269 10.837 13.378 1.00 95.00 99 THR A C 1
ATOM 745 O O . THR A 1 99 ? -17.449 9.759 13.938 1.00 95.00 99 THR A O 1
ATOM 748 N N . LYS A 1 100 ? -18.263 11.720 13.247 1.00 93.62 100 LYS A N 1
ATOM 749 C CA . LYS A 1 100 ? -19.620 11.476 13.761 1.00 93.62 100 LYS A CA 1
ATOM 750 C C . LYS A 1 100 ? -20.226 10.238 13.102 1.00 93.62 100 LYS A C 1
ATOM 752 O O . LYS A 1 100 ? -20.267 10.200 11.883 1.00 93.62 100 LYS A O 1
ATOM 757 N N . ARG A 1 101 ? -20.802 9.324 13.8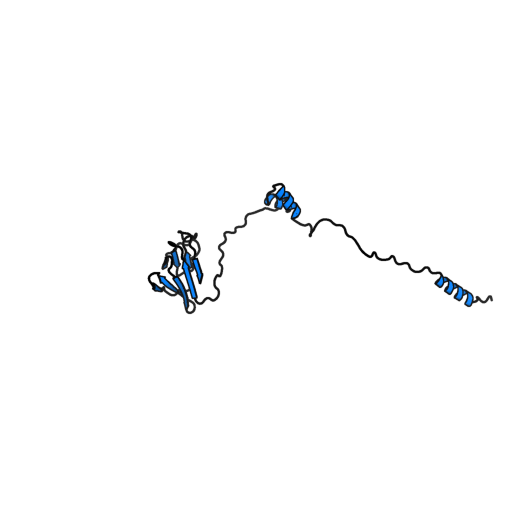94 1.00 92.88 101 ARG A N 1
ATOM 758 C CA . ARG A 1 101 ? -21.371 8.021 13.468 1.00 92.88 101 ARG A CA 1
ATOM 759 C C . ARG A 1 101 ? -20.337 6.942 13.122 1.00 92.88 101 ARG A C 1
ATOM 761 O O . ARG A 1 101 ? -20.745 5.837 12.778 1.00 92.88 101 ARG A O 1
ATOM 768 N N . ALA A 1 102 ? -19.041 7.229 13.234 1.00 95.50 102 ALA A N 1
ATOM 769 C CA . ALA A 1 102 ? -18.028 6.192 13.154 1.00 95.50 102 ALA A CA 1
ATOM 770 C C . ALA A 1 102 ? -17.975 5.415 14.468 1.00 95.50 102 ALA A C 1
ATOM 772 O O . ALA A 1 102 ? -18.305 5.945 15.539 1.00 95.50 102 ALA A O 1
ATOM 773 N N . HIS A 1 103 ? -17.557 4.163 14.366 1.00 94.88 103 HIS A N 1
ATOM 774 C CA . HIS A 1 103 ? -17.370 3.290 15.511 1.00 94.88 103 HIS A CA 1
ATOM 775 C C . HIS A 1 103 ? -16.142 2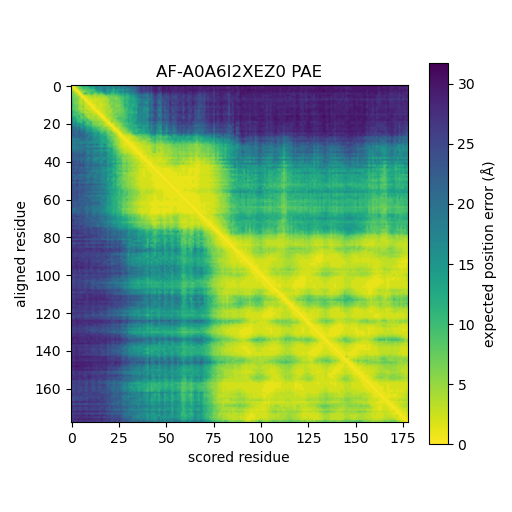.403 15.322 1.00 94.88 103 HIS A C 1
ATOM 777 O O . HIS A 1 103 ? -15.646 2.219 14.208 1.00 94.88 103 HIS A O 1
ATOM 783 N N . ILE A 1 104 ? -15.642 1.910 16.446 1.00 95.62 104 ILE A N 1
ATOM 784 C CA . ILE A 1 104 ? -14.502 1.011 16.548 1.00 95.62 104 ILE A CA 1
ATOM 785 C C . ILE A 1 104 ? -14.982 -0.244 17.272 1.00 95.62 104 ILE A C 1
ATOM 787 O O . ILE A 1 104 ? -15.641 -0.134 18.305 1.00 95.62 104 ILE A O 1
ATOM 791 N N . GLU A 1 105 ? -14.641 -1.413 16.752 1.00 95.56 105 GLU A N 1
ATOM 792 C CA . GLU A 1 105 ? -14.870 -2.707 17.387 1.00 95.56 105 GLU A CA 1
ATOM 793 C C . GLU A 1 105 ? -13.557 -3.265 17.921 1.00 95.56 105 GLU A C 1
ATOM 795 O O . GLU A 1 105 ? -12.506 -3.146 17.284 1.00 95.56 105 GLU A O 1
ATOM 800 N N . LEU A 1 106 ? -13.629 -3.858 19.108 1.00 96.25 106 LEU A N 1
ATOM 801 C CA . LEU A 1 106 ? -12.493 -4.414 19.822 1.00 96.25 106 LEU A CA 1
ATOM 802 C C . LEU A 1 106 ? -12.691 -5.911 20.055 1.00 96.25 106 LEU A C 1
ATOM 804 O O . LEU A 1 106 ? -13.772 -6.323 20.475 1.00 96.25 106 LEU A O 1
ATOM 808 N N . PHE A 1 107 ? -11.627 -6.682 19.840 1.00 96.31 107 PHE A N 1
ATOM 809 C CA . PHE A 1 107 ? -11.596 -8.134 20.002 1.00 96.31 107 PHE A CA 1
ATOM 810 C C . PHE A 1 107 ? -10.377 -8.559 20.833 1.00 96.31 107 PHE A C 1
ATOM 812 O O . PHE A 1 107 ? -9.256 -8.157 20.509 1.00 96.31 107 PHE A O 1
ATOM 819 N N . ASP A 1 108 ? -10.569 -9.398 21.851 1.00 94.81 108 ASP A N 1
ATOM 820 C CA . ASP A 1 108 ? -9.510 -10.007 22.679 1.00 94.81 108 ASP A CA 1
ATOM 821 C C . ASP A 1 108 ? -8.866 -11.223 21.982 1.00 94.81 108 ASP A C 1
ATOM 823 O O . ASP A 1 108 ? -8.861 -12.350 22.479 1.00 94.81 108 ASP A O 1
ATOM 827 N N . ALA A 1 109 ? -8.388 -11.016 20.753 1.00 93.25 109 ALA A N 1
ATOM 828 C CA . ALA A 1 109 ? -7.639 -11.999 19.975 1.00 93.25 109 ALA A CA 1
ATOM 829 C C . ALA A 1 109 ? -6.895 -11.332 18.806 1.00 93.25 109 ALA A C 1
ATOM 831 O O . ALA A 1 109 ? -7.190 -10.195 18.434 1.00 93.25 109 ALA A O 1
ATOM 832 N N . ASP A 1 110 ? -5.968 -12.065 18.178 1.00 92.50 110 ASP A N 1
ATOM 833 C CA . ASP A 1 110 ? -5.510 -11.768 16.810 1.00 92.50 110 ASP A CA 1
ATOM 834 C C . ASP A 1 110 ? -6.581 -12.271 15.825 1.00 92.50 110 ASP A C 1
ATOM 836 O O . ASP A 1 110 ? -6.688 -13.471 15.564 1.00 92.50 110 ASP A O 1
ATOM 840 N N . VAL A 1 111 ? -7.436 -11.361 15.351 1.00 92.50 111 VAL A N 1
ATOM 841 C CA . VAL A 1 111 ? -8.539 -11.660 14.435 1.00 92.50 111 VAL A CA 1
ATOM 842 C C . VAL A 1 111 ? -8.092 -11.310 13.022 1.00 92.50 111 VAL A C 1
ATOM 844 O O . VAL A 1 111 ? -7.892 -10.143 12.687 1.00 92.50 111 VAL A O 1
ATOM 847 N N . GLY A 1 112 ? -7.956 -12.334 12.180 1.00 86.88 112 GLY A N 1
ATOM 848 C CA . GLY A 1 112 ? -7.574 -12.167 10.779 1.00 86.88 112 GLY A CA 1
ATOM 849 C C . GLY A 1 112 ? -8.585 -11.361 9.954 1.00 86.88 112 GLY A C 1
ATOM 850 O O . GLY A 1 112 ? -9.746 -11.195 10.332 1.00 86.88 112 GLY A O 1
ATOM 851 N N . ASP A 1 113 ? -8.129 -10.885 8.798 1.00 83.00 113 ASP A N 1
ATOM 852 C CA . ASP A 1 113 ? -8.946 -10.218 7.773 1.00 83.00 113 ASP A CA 1
ATOM 853 C C . ASP A 1 113 ? -10.124 -11.111 7.346 1.00 83.00 113 ASP A C 1
ATOM 855 O O . ASP A 1 113 ? -9.968 -12.329 7.226 1.00 83.00 113 ASP A O 1
ATOM 859 N N . GLY A 1 114 ? -11.316 -10.534 7.176 1.00 80.19 114 GLY A N 1
ATOM 860 C CA . GLY A 1 114 ? -12.515 -11.269 6.741 1.00 80.19 114 GLY A CA 1
ATOM 861 C C . GLY A 1 114 ? -13.072 -12.318 7.720 1.00 80.19 114 GLY A C 1
ATOM 862 O O . GLY A 1 114 ? -14.100 -12.937 7.441 1.00 80.19 114 GLY A O 1
ATOM 863 N N . VAL A 1 115 ? -12.447 -12.526 8.884 1.00 86.31 115 VAL A N 1
ATOM 864 C CA . VAL A 1 115 ? -12.982 -13.420 9.920 1.00 86.31 115 VAL A CA 1
ATOM 865 C C . VAL A 1 115 ? -14.151 -12.735 10.623 1.00 86.31 115 VAL A C 1
ATOM 867 O O . VAL A 1 115 ? -14.013 -11.619 11.137 1.00 86.31 115 VAL A O 1
ATOM 870 N N . LEU A 1 116 ? -15.298 -13.414 10.673 1.00 83.31 116 LEU A N 1
ATOM 871 C CA . LEU A 1 116 ? -16.443 -12.993 11.475 1.00 83.31 116 LEU A CA 1
ATOM 872 C C . LEU A 1 116 ? -16.182 -13.351 12.943 1.00 83.31 116 LEU A C 1
ATOM 874 O O . LEU A 1 116 ? -15.975 -14.516 13.277 1.00 83.31 116 LEU A O 1
ATOM 878 N N . SER A 1 117 ? -16.192 -12.346 13.811 1.00 87.19 117 SER A N 1
ATOM 879 C CA . SER A 1 117 ? -16.055 -12.491 15.261 1.00 87.19 117 SER A CA 1
ATOM 880 C C . SER A 1 117 ? -17.036 -11.547 15.954 1.00 87.19 117 SER A C 1
ATOM 882 O O . SER A 1 117 ? -17.502 -10.583 15.348 1.00 87.19 117 SER A O 1
ATOM 884 N N . VAL A 1 118 ? -17.367 -11.823 17.214 1.00 91.31 118 VAL A N 1
ATOM 885 C CA . VAL A 1 118 ? -18.220 -10.949 18.031 1.00 91.31 118 VAL A CA 1
ATOM 886 C C . VAL A 1 118 ? -17.324 -9.987 18.800 1.00 91.31 118 VAL A C 1
ATOM 888 O O . VAL A 1 118 ? -16.393 -10.423 19.470 1.00 91.31 118 VAL A O 1
ATOM 891 N N . ALA A 1 119 ? -17.598 -8.688 18.695 1.00 94.75 119 ALA A N 1
ATOM 892 C CA . ALA A 1 119 ? -16.816 -7.668 19.383 1.00 94.75 119 ALA A CA 1
ATOM 893 C C . ALA A 1 119 ? -17.043 -7.707 20.905 1.00 94.75 119 ALA A C 1
ATOM 895 O O . ALA A 1 119 ? -18.182 -7.712 21.377 1.00 94.75 119 ALA A O 1
ATOM 896 N N . ASP A 1 120 ? -15.960 -7.638 21.676 1.00 94.50 120 ASP A N 1
ATOM 897 C CA . ASP A 1 120 ? -15.982 -7.518 23.140 1.00 94.50 120 ASP A CA 1
ATOM 898 C C . ASP A 1 120 ? -16.435 -6.119 23.591 1.00 94.50 120 ASP A C 1
ATOM 900 O O . ASP A 1 120 ? -17.028 -5.916 24.664 1.00 94.50 120 ASP A O 1
ATOM 904 N N . ALA A 1 121 ? -16.153 -5.115 22.758 1.00 94.69 121 ALA A N 1
ATOM 905 C CA . ALA A 1 121 ? -16.613 -3.753 22.955 1.00 94.69 121 ALA A CA 1
ATOM 906 C C . ALA A 1 121 ? -16.762 -2.988 21.637 1.00 94.69 121 ALA A C 1
ATOM 908 O O . ALA A 1 121 ? -16.012 -3.191 20.685 1.00 94.69 121 ALA A O 1
ATOM 909 N N . VAL A 1 122 ? -17.702 -2.040 21.644 1.00 94.25 122 VAL A N 1
ATOM 910 C CA . VAL A 1 122 ? -17.910 -1.061 20.576 1.00 94.25 122 VAL A CA 1
ATOM 911 C C . VAL A 1 122 ? -17.681 0.335 21.148 1.00 94.25 122 VAL A C 1
ATOM 913 O O . VAL A 1 122 ? -18.262 0.697 22.172 1.00 94.25 122 VAL A O 1
ATOM 916 N N . ILE A 1 123 ? -16.830 1.120 20.494 1.00 95.00 123 ILE A N 1
ATOM 917 C CA . ILE A 1 123 ? -16.444 2.469 20.898 1.00 95.00 123 ILE A CA 1
ATOM 918 C C . ILE A 1 123 ? -16.982 3.452 19.863 1.00 95.00 123 ILE A C 1
ATOM 920 O O . ILE A 1 123 ? -16.642 3.390 18.684 1.00 95.00 123 ILE A O 1
ATOM 924 N N . THR A 1 124 ? -17.833 4.376 20.304 1.00 92.88 124 THR A N 1
ATOM 925 C CA . THR A 1 124 ? -18.424 5.402 19.435 1.00 92.88 124 THR A CA 1
ATOM 926 C C . THR A 1 124 ? -17.549 6.650 19.336 1.00 92.88 124 THR A C 1
ATOM 928 O O . THR A 1 124 ? -16.705 6.902 20.199 1.00 92.88 124 THR A O 1
ATOM 931 N N . ALA A 1 125 ? -17.798 7.467 18.311 1.00 90.38 125 ALA A N 1
ATOM 932 C CA . ALA A 1 125 ? -17.126 8.744 18.088 1.00 90.38 125 ALA A CA 1
ATOM 933 C C . ALA A 1 125 ? -16.913 9.580 19.367 1.00 90.38 125 ALA A C 1
ATOM 935 O O . ALA A 1 125 ? -17.795 9.669 20.221 1.00 90.38 125 ALA A O 1
ATOM 936 N N . LYS A 1 126 ? -15.748 10.236 19.454 1.00 88.19 126 LYS A N 1
ATOM 937 C CA . LYS A 1 126 ? -15.257 11.057 20.582 1.00 88.19 126 LYS A CA 1
ATOM 938 C C . LYS A 1 126 ? -14.936 10.318 21.885 1.00 88.19 126 LYS A C 1
ATOM 940 O O . LYS A 1 126 ? -14.441 10.958 22.810 1.00 88.19 126 LYS A O 1
ATOM 945 N N . SER A 1 127 ? -15.200 9.019 21.981 1.00 93.31 127 SER A N 1
ATOM 946 C CA . SER A 1 127 ? -14.705 8.214 23.103 1.00 93.31 127 SER A CA 1
ATOM 947 C C . SER A 1 127 ? -13.246 7.825 22.852 1.00 93.31 127 SER A C 1
ATOM 949 O O . SER A 1 127 ? -12.859 7.587 21.706 1.00 93.31 127 SER A O 1
ATOM 951 N N . ASN A 1 128 ? -12.437 7.778 23.911 1.00 94.75 128 ASN A N 1
ATOM 952 C CA . ASN A 1 128 ? -11.026 7.397 23.822 1.00 94.75 128 ASN A CA 1
ATOM 953 C C . ASN A 1 128 ? -10.857 5.943 24.263 1.00 94.75 128 ASN A C 1
ATOM 955 O O . ASN A 1 128 ? -11.245 5.599 25.377 1.00 94.75 128 ASN A O 1
ATOM 959 N N . LEU A 1 129 ? -10.238 5.119 23.423 1.00 96.81 129 LEU A N 1
ATOM 960 C CA . LEU A 1 129 ? -9.772 3.777 23.763 1.00 96.81 129 LEU A CA 1
ATOM 961 C C . LEU A 1 129 ? -8.269 3.844 24.023 1.00 96.81 129 LEU A C 1
ATOM 963 O O . LEU A 1 129 ? -7.513 4.276 23.162 1.00 96.81 129 LEU A O 1
ATOM 967 N N . THR A 1 130 ? -7.833 3.442 25.208 1.00 97.12 130 THR A N 1
ATOM 968 C CA . THR A 1 130 ? -6.419 3.441 25.590 1.00 97.12 130 THR A CA 1
ATOM 969 C C . THR A 1 130 ? -6.004 2.050 26.022 1.00 97.12 130 THR A C 1
ATOM 971 O O . THR A 1 130 ? -6.657 1.451 26.869 1.00 97.12 130 THR A O 1
ATOM 974 N N . PHE A 1 131 ? -4.912 1.553 25.458 1.00 96.75 131 PHE A N 1
ATOM 975 C CA . PHE A 1 131 ? -4.243 0.345 25.911 1.00 96.75 131 PHE A CA 1
ATOM 976 C C . PHE A 1 131 ? -3.059 0.743 26.769 1.00 96.75 131 PHE A C 1
ATOM 978 O O . PHE A 1 131 ? -2.244 1.561 26.349 1.00 96.75 131 PHE A O 1
ATOM 985 N N . THR A 1 132 ? -2.938 0.134 27.942 1.00 97.00 132 THR A N 1
ATOM 986 C CA . THR A 1 132 ? -1.754 0.261 28.792 1.00 97.00 132 THR A CA 1
ATOM 987 C C . THR A 1 132 ? -1.142 -1.114 28.992 1.00 97.00 132 THR A C 1
ATOM 989 O O . THR A 1 132 ? -1.834 -2.064 29.360 1.00 97.00 132 THR A O 1
ATOM 992 N N . LEU A 1 133 ? 0.154 -1.229 28.726 1.00 96.00 133 LEU A N 1
ATOM 993 C CA . LEU A 1 133 ? 0.908 -2.458 28.901 1.00 96.00 133 LEU A CA 1
ATOM 994 C C . LEU A 1 133 ? 1.219 -2.664 30.387 1.00 96.00 133 LEU A C 1
ATOM 996 O O . LEU A 1 133 ? 1.810 -1.802 31.037 1.00 96.00 133 LEU A O 1
ATOM 1000 N N . LEU A 1 134 ? 0.858 -3.831 30.912 1.00 92.94 134 LEU A N 1
ATOM 1001 C CA . LEU A 1 134 ? 1.226 -4.292 32.244 1.00 92.94 134 LEU A CA 1
ATOM 1002 C C . LEU A 1 134 ? 1.888 -5.668 32.114 1.00 92.94 134 LEU A C 1
ATOM 1004 O O . LEU A 1 134 ? 1.229 -6.686 31.901 1.00 92.94 134 LEU A O 1
ATOM 1008 N N . GLY A 1 135 ? 3.218 -5.701 32.206 1.00 90.38 135 GLY A N 1
ATOM 1009 C CA . GLY A 1 135 ? 3.987 -6.911 31.914 1.00 90.38 135 GLY A CA 1
ATOM 1010 C C . GLY A 1 135 ? 3.870 -7.296 30.437 1.00 90.38 135 GLY A C 1
ATOM 1011 O O . GLY A 1 135 ? 4.264 -6.524 29.571 1.00 90.38 135 GLY A O 1
ATOM 1012 N N . ASN A 1 136 ? 3.332 -8.487 30.155 1.00 90.81 136 ASN A N 1
ATOM 1013 C CA . ASN A 1 136 ? 3.171 -9.020 28.793 1.00 90.81 136 ASN A CA 1
ATOM 1014 C C . ASN A 1 136 ? 1.706 -9.023 28.310 1.00 90.81 136 ASN A C 1
ATOM 1016 O O . ASN A 1 136 ? 1.343 -9.800 27.428 1.00 90.81 136 ASN A O 1
ATOM 1020 N N . ALA A 1 137 ? 0.847 -8.225 28.947 1.00 94.50 137 ALA A N 1
ATOM 1021 C CA . ALA A 1 137 ? -0.557 -8.082 28.588 1.00 94.50 137 ALA A CA 1
ATOM 1022 C C . ALA A 1 137 ? -0.931 -6.600 28.503 1.00 94.50 137 ALA A C 1
ATOM 1024 O O . ALA A 1 137 ? -0.438 -5.777 29.275 1.00 94.50 137 ALA A O 1
ATOM 1025 N N . ALA A 1 138 ? -1.815 -6.266 27.571 1.00 96.06 138 ALA A N 1
ATOM 1026 C CA . ALA A 1 138 ? -2.394 -4.942 27.438 1.00 96.06 138 ALA A CA 1
ATOM 1027 C C . ALA A 1 138 ? -3.768 -4.904 28.112 1.00 96.06 138 ALA A C 1
ATOM 1029 O O . ALA A 1 138 ? -4.571 -5.831 27.974 1.00 96.06 138 ALA A O 1
ATOM 1030 N N . ILE A 1 139 ? -4.031 -3.816 28.830 1.00 96.75 139 ILE A N 1
ATOM 1031 C CA . ILE A 1 139 ? -5.309 -3.537 29.482 1.00 96.75 139 ILE A CA 1
ATOM 1032 C C . ILE A 1 139 ? -6.001 -2.424 28.690 1.00 96.75 139 ILE A C 1
ATOM 1034 O O . ILE A 1 139 ? -5.487 -1.299 28.680 1.00 96.75 139 ILE A O 1
ATOM 1038 N N . PRO A 1 140 ? -7.142 -2.695 28.035 1.00 97.38 140 PRO A N 1
ATOM 1039 C CA . PRO A 1 140 ? -7.929 -1.664 27.383 1.00 97.38 140 PRO A CA 1
ATOM 1040 C C . PRO A 1 140 ? -8.798 -0.917 28.397 1.00 97.38 140 PRO A C 1
ATOM 1042 O O . PRO A 1 140 ? -9.488 -1.512 29.229 1.00 97.38 140 PRO A O 1
ATOM 1045 N N . SER A 1 141 ? -8.826 0.403 28.277 1.00 96.88 141 SER A N 1
ATOM 1046 C CA . SER A 1 141 ? -9.726 1.291 29.003 1.00 96.88 141 SER A CA 1
ATOM 1047 C C . SER A 1 141 ? -10.415 2.239 28.033 1.00 96.88 141 SER A C 1
ATOM 1049 O O . SER A 1 141 ? -9.775 2.848 27.174 1.00 96.88 141 SER A O 1
ATOM 1051 N N . ILE A 1 142 ? -11.732 2.351 28.163 1.00 96.94 142 ILE A N 1
ATOM 1052 C CA . ILE A 1 142 ? -12.581 3.203 27.338 1.00 96.94 142 ILE A CA 1
ATOM 1053 C C . ILE A 1 142 ? -13.072 4.354 28.207 1.00 96.94 142 ILE A C 1
ATOM 1055 O O . ILE A 1 142 ? -13.729 4.133 29.224 1.00 96.94 142 ILE A O 1
ATOM 1059 N N . VAL A 1 143 ? -12.784 5.581 27.786 1.00 95.81 143 VAL A N 1
ATOM 1060 C CA . VAL A 1 143 ? -13.351 6.800 28.367 1.00 95.81 143 VAL A CA 1
ATOM 1061 C C . VAL A 1 143 ? -14.453 7.287 27.436 1.00 95.81 143 VAL A C 1
ATOM 1063 O O . VAL A 1 143 ? -14.182 7.788 26.342 1.00 95.81 143 VAL A O 1
ATOM 1066 N N . GLU A 1 144 ? -15.701 7.102 27.855 1.00 91.25 144 GLU A N 1
ATOM 1067 C CA . GLU A 1 144 ? -16.871 7.569 27.116 1.00 91.25 144 GLU A CA 1
ATOM 1068 C C . GLU A 1 144 ? -16.974 9.099 27.153 1.00 91.25 144 GLU A C 1
ATOM 1070 O O . GLU A 1 144 ? -16.463 9.763 28.055 1.00 91.25 144 GLU A O 1
ATOM 1075 N N . THR A 1 145 ? -17.720 9.688 26.213 1.00 87.50 145 THR A N 1
ATOM 1076 C CA . THR A 1 145 ? -17.988 11.141 26.208 1.00 87.50 145 THR A CA 1
ATOM 1077 C C . THR A 1 145 ? -18.714 11.622 27.473 1.00 87.50 145 THR A C 1
ATOM 1079 O O . THR A 1 145 ? -18.606 12.788 27.837 1.00 87.50 145 THR A O 1
ATOM 1082 N N . SER A 1 146 ? -19.418 10.722 28.167 1.00 87.75 146 SER A N 1
ATOM 1083 C CA . SER A 1 146 ? -20.044 10.972 29.471 1.00 87.75 146 SER A CA 1
ATOM 1084 C C . SER A 1 146 ? -19.033 11.161 30.614 1.00 87.75 146 SER A C 1
ATOM 1086 O O . SER A 1 146 ? -19.420 11.568 31.705 1.00 87.75 146 SER A O 1
ATOM 1088 N N . GLY A 1 147 ? -17.753 10.840 30.392 1.00 88.62 147 GLY A N 1
ATOM 1089 C CA . GLY A 1 147 ? -16.718 10.764 31.425 1.00 88.62 147 GLY A CA 1
ATOM 1090 C C . GLY A 1 147 ? -16.680 9.420 32.160 1.00 88.62 147 GLY A C 1
ATOM 1091 O O . GLY A 1 147 ? -15.780 9.193 32.967 1.00 88.62 147 GLY A O 1
ATOM 1092 N N . LYS A 1 148 ? -17.620 8.506 31.878 1.00 92.44 148 LYS A N 1
ATOM 1093 C CA . LYS A 1 148 ? -17.605 7.147 32.424 1.00 92.44 148 LYS A CA 1
ATOM 1094 C C . LYS A 1 148 ? -16.413 6.370 31.867 1.00 92.44 148 LYS A C 1
ATOM 1096 O O . LYS A 1 148 ? -16.174 6.363 30.660 1.00 92.44 148 LYS A O 1
ATOM 1101 N N . ILE A 1 149 ? -15.702 5.683 32.757 1.00 94.38 149 ILE A N 1
ATOM 1102 C CA . ILE A 1 149 ? -14.580 4.813 32.404 1.00 94.38 149 ILE A CA 1
ATOM 1103 C C . ILE A 1 149 ? -15.046 3.357 32.458 1.00 94.38 149 ILE A C 1
ATOM 1105 O O . ILE A 1 149 ? -15.617 2.919 33.458 1.00 94.38 149 ILE A O 1
ATOM 1109 N N . ARG A 1 150 ? -14.793 2.607 31.385 1.00 95.12 150 ARG A N 1
ATOM 1110 C CA . ARG A 1 150 ? -15.000 1.158 31.298 1.00 95.12 150 ARG A CA 1
ATOM 1111 C C . ARG A 1 150 ? -13.662 0.485 31.009 1.00 95.12 150 ARG A C 1
ATOM 1113 O O . ARG A 1 150 ? -13.124 0.629 29.917 1.00 95.12 150 ARG A O 1
ATOM 1120 N N . THR A 1 151 ? -13.162 -0.283 31.969 1.00 94.94 151 THR A N 1
ATOM 1121 C CA . THR A 1 151 ? -11.962 -1.113 31.802 1.00 94.94 151 THR A CA 1
ATOM 1122 C C . THR A 1 151 ? -12.364 -2.524 31.389 1.00 94.94 151 THR A C 1
ATOM 1124 O O . THR A 1 151 ? -13.335 -3.071 31.916 1.00 94.94 151 THR A O 1
ATOM 1127 N N . LEU A 1 152 ? -11.634 -3.102 30.441 1.00 94.88 152 LEU A N 1
ATOM 1128 C CA . LEU A 1 152 ? -11.805 -4.481 29.987 1.00 94.88 152 LEU A CA 1
ATOM 1129 C C . LEU A 1 152 ? -10.735 -5.393 30.617 1.00 94.88 152 LEU A C 1
ATOM 1131 O O . LEU A 1 152 ? -9.753 -4.887 31.168 1.00 94.88 152 LEU A O 1
ATOM 1135 N N . PRO A 1 153 ? -10.914 -6.727 30.578 1.00 95.00 153 PRO A N 1
ATOM 1136 C CA . PRO A 1 153 ? -9.889 -7.670 31.021 1.00 95.00 153 PRO A CA 1
ATOM 1137 C C . PRO A 1 153 ? -8.540 -7.440 30.327 1.00 95.00 153 PRO A C 1
ATOM 1139 O O . PRO A 1 153 ? -8.474 -6.859 29.249 1.00 95.00 153 PRO A O 1
ATOM 1142 N N . SER A 1 154 ? -7.449 -7.896 30.943 1.00 95.06 154 SER A N 1
ATOM 1143 C CA . SER A 1 154 ? -6.130 -7.874 30.306 1.00 95.06 154 SER A CA 1
ATOM 1144 C C . SER A 1 154 ? -6.025 -8.970 29.244 1.00 95.06 154 SER A C 1
ATOM 1146 O O . SER A 1 154 ? -6.305 -10.128 29.552 1.00 95.06 154 SER A O 1
ATOM 1148 N N . GLY A 1 155 ? -5.517 -8.628 28.063 1.00 94.62 155 GLY A N 1
ATOM 1149 C CA . GLY A 1 155 ? -5.324 -9.551 26.941 1.00 94.62 155 GLY A CA 1
ATOM 1150 C C . GLY A 1 155 ? -3.902 -9.485 26.384 1.00 94.62 155 GLY A C 1
ATOM 1151 O O . GLY A 1 155 ? -3.224 -8.462 26.506 1.00 94.62 155 GLY A O 1
ATOM 1152 N N . LYS A 1 156 ? -3.413 -10.579 25.787 1.00 93.94 156 LYS A N 1
ATOM 1153 C CA . LYS A 1 156 ? -2.068 -10.620 25.169 1.00 93.94 156 LYS A CA 1
ATOM 1154 C C . LYS A 1 156 ? -2.041 -10.001 23.773 1.00 93.94 156 LYS A C 1
ATOM 1156 O O . LYS A 1 156 ? -1.006 -9.490 23.361 1.00 93.94 156 LYS A O 1
ATOM 1161 N N . SER A 1 157 ? -3.152 -10.091 23.050 1.00 93.88 157 SER A N 1
ATOM 1162 C CA . SER A 1 157 ? -3.299 -9.586 21.690 1.00 93.88 157 SER A CA 1
ATOM 1163 C C . SER A 1 157 ? -4.698 -9.024 21.534 1.00 93.88 157 SER A C 1
ATOM 1165 O O . SER A 1 157 ? -5.657 -9.668 21.943 1.00 93.88 157 SER A O 1
ATOM 1167 N N . TRP A 1 158 ? -4.792 -7.843 20.938 1.00 95.38 158 TRP A N 1
ATOM 1168 C CA . TRP A 1 158 ? -6.054 -7.168 20.694 1.00 95.38 158 TRP A CA 1
ATOM 1169 C C . TRP A 1 158 ? -6.142 -6.789 19.228 1.00 95.38 158 TRP A C 1
ATOM 1171 O O . TRP A 1 158 ? -5.199 -6.215 18.680 1.00 95.38 158 TRP A O 1
ATOM 1181 N N . THR A 1 159 ? -7.289 -7.062 18.620 1.00 95.44 159 THR A N 1
ATOM 1182 C CA . THR A 1 159 ? -7.595 -6.595 17.270 1.00 95.44 159 THR A CA 1
ATOM 1183 C C . THR A 1 159 ? -8.608 -5.478 17.337 1.00 95.44 159 THR A C 1
ATOM 1185 O O . THR A 1 159 ? -9.571 -5.525 18.101 1.00 95.44 159 THR A O 1
ATOM 1188 N N . ILE A 1 160 ? -8.379 -4.464 16.516 1.00 94.81 160 ILE A N 1
ATOM 1189 C CA . ILE A 1 160 ? -9.245 -3.307 16.392 1.00 94.81 160 ILE A CA 1
ATOM 1190 C C . ILE A 1 160 ? -9.688 -3.215 14.942 1.00 94.81 160 ILE A C 1
ATOM 1192 O O . ILE A 1 160 ? -8.853 -3.216 14.039 1.00 94.81 160 ILE A O 1
ATOM 1196 N N . ARG A 1 161 ? -10.993 -3.068 14.729 1.00 94.56 161 ARG A N 1
ATOM 1197 C CA . ARG A 1 161 ? -11.572 -2.706 13.433 1.00 94.56 161 ARG A CA 1
ATOM 1198 C C . ARG A 1 161 ? -12.301 -1.381 13.567 1.00 94.56 161 ARG A C 1
ATOM 1200 O O . ARG A 1 161 ? -12.834 -1.071 14.628 1.00 94.56 161 ARG A O 1
ATOM 1207 N N . TRP A 1 162 ? -12.313 -0.573 12.515 1.00 94.69 162 TRP A N 1
ATOM 1208 C CA . TRP A 1 162 ? -13.001 0.718 12.519 1.00 94.69 162 TRP A CA 1
ATOM 1209 C C . TRP A 1 162 ? -13.854 0.889 11.269 1.00 94.69 162 TRP A C 1
ATOM 1211 O O . TRP A 1 162 ? -13.534 0.369 10.199 1.00 94.69 162 TRP A O 1
ATOM 1221 N N . SER A 1 163 ? -14.964 1.606 11.427 1.00 95.62 163 SER A N 1
ATOM 1222 C CA . SER A 1 163 ? -15.977 1.738 10.387 1.00 95.62 163 SER A CA 1
ATOM 1223 C C . SER A 1 163 ? -15.451 2.419 9.127 1.00 95.62 163 SER A C 1
ATOM 1225 O O . SER A 1 163 ? -14.626 3.338 9.200 1.00 95.62 163 SER A O 1
ATOM 1227 N N . GLY A 1 164 ? -16.012 2.025 7.986 1.00 94.56 164 GLY A N 1
ATOM 1228 C CA . GLY A 1 164 ? -15.620 2.534 6.671 1.00 94.56 164 GLY A CA 1
ATOM 1229 C C . GLY A 1 164 ? -14.370 1.849 6.123 1.00 94.56 164 GLY A C 1
ATOM 1230 O O . GLY A 1 164 ? -13.648 2.433 5.319 1.00 94.56 164 GLY A O 1
ATOM 1231 N N . THR A 1 165 ? -14.103 0.627 6.586 1.00 92.81 165 THR A N 1
ATOM 1232 C CA . THR A 1 165 ? -13.074 -0.267 6.047 1.00 92.81 165 THR A CA 1
ATOM 1233 C C . THR A 1 165 ? -13.732 -1.518 5.477 1.00 92.81 165 THR A C 1
ATOM 1235 O O . THR A 1 165 ? -14.922 -1.751 5.684 1.00 92.81 165 THR A O 1
ATOM 1238 N N . ARG A 1 166 ? -12.965 -2.342 4.759 1.00 89.69 166 ARG A N 1
ATOM 1239 C CA . ARG A 1 166 ? -13.471 -3.614 4.220 1.00 89.69 166 ARG A CA 1
ATOM 1240 C C . ARG A 1 166 ? -13.872 -4.622 5.305 1.00 89.69 166 ARG A C 1
ATOM 1242 O O . ARG A 1 166 ? -14.714 -5.469 5.044 1.00 89.69 166 ARG A O 1
ATOM 1249 N N . ASP A 1 167 ? -13.286 -4.520 6.501 1.00 89.25 167 ASP A N 1
ATOM 1250 C CA . ASP A 1 167 ? -13.551 -5.431 7.623 1.00 89.25 167 ASP A CA 1
ATOM 1251 C C . ASP A 1 167 ? -14.637 -4.923 8.576 1.00 89.25 167 ASP A C 1
ATOM 1253 O O . ASP A 1 167 ? -15.072 -5.661 9.462 1.00 89.25 167 ASP A O 1
ATOM 1257 N N . LEU A 1 168 ? -15.053 -3.661 8.426 1.00 92.19 168 LEU A N 1
ATOM 1258 C CA . LEU A 1 168 ? -16.136 -3.072 9.200 1.00 92.19 168 LEU A CA 1
ATOM 1259 C C . LEU A 1 168 ? -16.861 -2.006 8.379 1.00 92.19 168 LEU A C 1
ATOM 1261 O O . LEU A 1 168 ? -16.398 -0.867 8.217 1.00 92.19 168 LEU A O 1
ATOM 1265 N N . GLU A 1 169 ? -18.032 -2.390 7.877 1.00 92.44 169 GLU A N 1
ATOM 1266 C CA . GLU A 1 169 ? -18.900 -1.502 7.117 1.00 92.44 169 GLU A CA 1
ATOM 1267 C C . GLU A 1 169 ? -19.331 -0.280 7.941 1.00 92.44 169 GLU A C 1
ATOM 1269 O O . GLU A 1 169 ? -19.433 -0.290 9.170 1.00 92.44 169 GLU A O 1
ATOM 1274 N N . GLY A 1 170 ? -19.600 0.817 7.242 1.00 93.94 170 GLY A N 1
ATOM 1275 C CA . GLY A 1 170 ? -20.082 2.047 7.847 1.00 93.94 170 GLY A CA 1
ATOM 1276 C C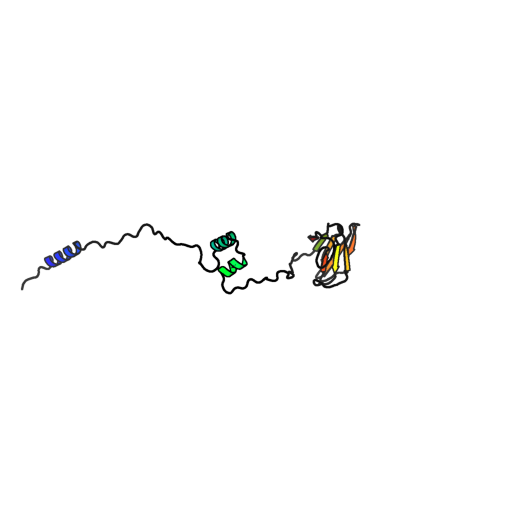 . GLY A 1 170 ? -19.508 3.269 7.159 1.00 93.94 170 GLY A C 1
ATOM 1277 O O . GLY A 1 170 ? -19.062 3.224 6.016 1.00 93.94 170 GLY A O 1
ATOM 1278 N N . ILE A 1 171 ? -19.545 4.395 7.863 1.00 95.12 171 ILE A N 1
ATOM 1279 C CA . ILE A 1 17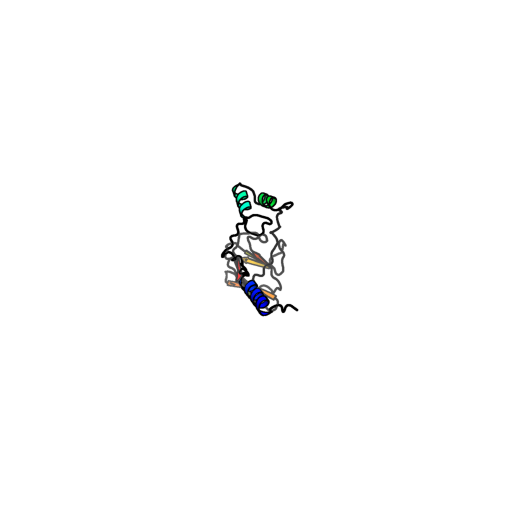1 ? -19.022 5.642 7.318 1.00 95.12 171 ILE A CA 1
ATOM 1280 C C . ILE A 1 171 ? -17.490 5.662 7.361 1.00 95.12 171 ILE A C 1
ATOM 1282 O O . ILE A 1 171 ? -16.890 5.227 8.348 1.00 95.12 171 ILE A O 1
ATOM 1286 N N . ASN A 1 172 ? -16.872 6.232 6.323 1.00 95.50 172 ASN A N 1
ATOM 1287 C CA . ASN A 1 172 ? -15.434 6.498 6.306 1.00 95.50 172 ASN A CA 1
ATOM 1288 C C . ASN A 1 172 ? -15.053 7.302 7.543 1.00 95.50 172 ASN A C 1
ATOM 1290 O O . ASN A 1 172 ? -15.645 8.350 7.808 1.00 95.50 172 ASN A O 1
ATOM 1294 N N . SER A 1 173 ? -14.077 6.803 8.294 1.00 93.44 173 SER A N 1
ATOM 1295 C CA . SER A 1 173 ? -13.686 7.382 9.569 1.00 93.44 173 SER A CA 1
ATOM 1296 C C . SER A 1 173 ? -12.228 7.826 9.565 1.00 93.44 173 SER A C 1
ATOM 1298 O O . SER A 1 173 ? -11.344 7.160 9.033 1.00 93.44 173 SER A O 1
ATOM 1300 N N . LEU A 1 174 ? -11.978 8.988 10.168 1.00 93.00 174 LEU A N 1
ATOM 1301 C CA . LEU A 1 174 ? -10.639 9.422 10.542 1.00 93.00 174 LEU A CA 1
ATOM 1302 C C . LEU A 1 1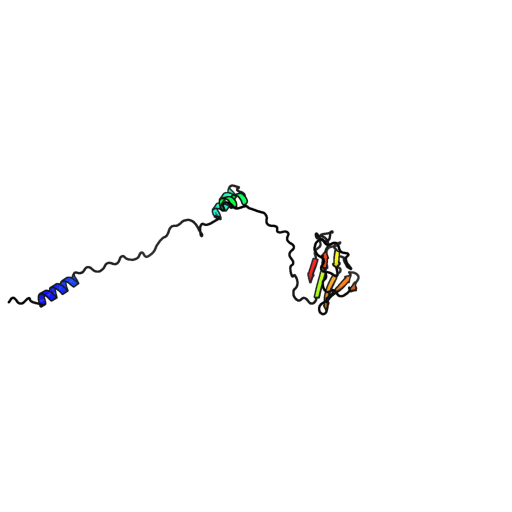74 ? -10.301 8.831 11.911 1.00 93.00 174 LEU A C 1
ATOM 1304 O O . LEU A 1 174 ? -10.967 9.148 12.907 1.00 93.00 174 LEU A O 1
ATOM 1308 N N . LEU A 1 175 ? -9.273 7.988 11.948 1.00 92.75 175 LEU A N 1
ATOM 1309 C CA . LEU A 1 175 ? -8.709 7.424 13.169 1.00 92.75 175 LEU A CA 1
ATOM 1310 C C . LEU A 1 175 ? -7.488 8.246 13.593 1.00 92.75 175 LEU A C 1
ATOM 1312 O O . LEU A 1 175 ? -6.610 8.538 12.787 1.00 92.75 175 LEU A O 1
ATOM 1316 N N . SER A 1 176 ? -7.437 8.631 14.865 1.00 93.25 176 SER A N 1
ATOM 1317 C CA . SER A 1 176 ? -6.258 9.243 15.479 1.00 93.25 176 SER A CA 1
ATOM 1318 C C . SER A 1 176 ? -5.620 8.252 16.437 1.00 93.25 176 SER A C 1
ATOM 1320 O O . SER A 1 176 ? -6.315 7.737 17.310 1.00 93.25 176 SER A O 1
ATOM 1322 N N . LEU A 1 177 ? -4.313 8.043 16.291 1.00 92.19 177 LEU A N 1
ATOM 1323 C CA . LEU A 1 177 ? -3.474 7.244 17.180 1.00 92.19 177 LEU A CA 1
ATOM 1324 C C . LEU A 1 177 ? -2.490 8.175 17.901 1.00 92.19 177 LEU A C 1
ATOM 1326 O O . LEU A 1 177 ? -1.927 9.070 17.265 1.00 92.19 177 LEU A O 1
ATOM 1330 N N . LYS A 1 178 ? -2.323 8.004 19.211 1.00 86.88 178 LYS A N 1
ATOM 1331 C CA . LYS A 1 178 ? -1.428 8.794 20.064 1.00 86.88 178 LYS A CA 1
ATOM 1332 C C . LYS A 1 178 ? -0.699 7.926 21.073 1.00 86.88 178 LYS A C 1
ATOM 1334 O O . LYS A 1 178 ? -1.306 6.937 21.538 1.00 86.88 178 LYS A O 1
#

Foldseek 3Di:
DDDDPVVVVVVVVVVVVVPDDPDDDDDDDPDDDDDDDDDDPPAFADPVVLVVCVVVPDDPVRRNCVRDPPDDDDDDDPVDDDDDDPDDPDQKKKKFWQDAFKKKFKDLDDADAPDDDDGPDIAGHPKMWMWGDDPQWTKIWIQHPVRDIDTDDTHNDMDMDMEPDPRHHDDDIDMDMD

Radius of gyration: 42.79 Å; Cα contacts (8 Å, |Δi|>4): 218; chains: 1; bounding box: 126×33×77 Å

Mean predicted aligned error: 12.37 Å

Nearest PDB structures (foldseek):
  8wmd-assembly1_A  TM=4.555E-01  e=1.758E+00  Severe acute respiratory syndrome coronavirus 2
  8iot-assembly1_A  TM=4.443E-01  e=3.730E+00  Severe acute respiratory syndrome coronavirus 2